Protein AF-A0AA35U1U7-F1 (afdb_monomer_lite)

Secondary structure (DSSP, 8-state):
-------------------S-S----GGGTS-EEEE-SS-TT-EEEHHHHHHHHHHHHHHHHHSHHHHHHHHHHTT-SS--HHHHHHHHHHHHGGGGGGGSHHHHGGG--GGGSSSS--GGGG---SSGGGHHHHTTSSHHHHHHHHHHTHHHHHHHHTT-TTTTHHHHHHHHHHHTTTTS---TTS-PPP-GGGGS-BTTB-HHHHHHHHHHHHHHHS-----S----S---HHHHHHHHHHHHHHHHHHT-TTTS----S--TTHHHHHHHHHHHHHHHHT---HHHHHHHTT--SHHHHHHHT-----------

Radius of gyration: 22.32 Å; chains: 1; bounding box: 64×67×73 Å

Structure (mmCIF, N/CA/C/O backbone):
data_AF-A0AA35U1U7-F1
#
_entry.id   AF-A0AA35U1U7-F1
#
loop_
_atom_site.group_PDB
_atom_site.id
_atom_site.type_symbol
_atom_site.label_atom_id
_atom_site.label_alt_id
_atom_site.label_comp_id
_atom_site.label_asym_id
_atom_site.label_entity_id
_atom_site.label_seq_id
_atom_site.pdbx_PDB_ins_code
_atom_site.Cartn_x
_atom_site.Cartn_y
_atom_site.Cartn_z
_atom_site.occupancy
_atom_site.B_iso_or_equiv
_atom_site.auth_seq_id
_atom_site.auth_comp_id
_atom_site.auth_asym_id
_atom_site.auth_atom_id
_atom_site.pdbx_PDB_model_num
ATOM 1 N N . MET A 1 1 ? -41.546 16.459 -12.108 1.00 33.50 1 MET A N 1
ATOM 2 C CA . MET A 1 1 ? -41.447 15.358 -13.088 1.00 33.50 1 MET A CA 1
ATOM 3 C C . MET A 1 1 ? -40.100 15.482 -13.776 1.00 33.50 1 MET A C 1
ATOM 5 O O . MET A 1 1 ? -39.894 16.447 -14.494 1.00 33.50 1 MET A O 1
ATOM 9 N N . ALA A 1 2 ? -39.166 14.587 -13.463 1.00 22.84 2 ALA A N 1
ATOM 10 C CA . ALA A 1 2 ? -37.832 14.527 -14.057 1.00 22.84 2 ALA A CA 1
ATOM 11 C C . ALA A 1 2 ? -37.703 13.171 -14.764 1.00 22.84 2 ALA A C 1
ATOM 13 O O . ALA A 1 2 ? -38.123 12.176 -14.164 1.00 22.84 2 ALA A O 1
ATOM 14 N N . PRO A 1 3 ? -37.168 13.087 -15.994 1.00 31.30 3 PRO A N 1
ATOM 15 C CA . PRO A 1 3 ? -36.924 11.802 -16.613 1.00 31.30 3 PRO A CA 1
ATOM 16 C C . PRO A 1 3 ? -35.565 11.244 -16.184 1.00 31.30 3 PRO A C 1
ATOM 18 O O . PRO A 1 3 ? -34.544 11.929 -16.139 1.00 31.30 3 PRO A O 1
ATOM 21 N N . CYS A 1 4 ? -35.626 9.963 -15.845 1.00 26.45 4 CYS A N 1
ATOM 22 C CA . CYS A 1 4 ? -34.545 9.045 -15.545 1.00 26.45 4 CYS A CA 1
ATOM 23 C C . CYS A 1 4 ? -33.705 8.783 -16.807 1.00 26.45 4 CYS A C 1
ATOM 25 O O . CYS A 1 4 ? -34.271 8.494 -17.856 1.00 26.45 4 CYS A O 1
ATOM 27 N N . MET A 1 5 ? -32.375 8.836 -16.701 1.00 28.39 5 MET A N 1
ATOM 28 C CA . MET A 1 5 ? -31.459 8.261 -17.692 1.00 28.39 5 MET A CA 1
ATOM 29 C C . MET A 1 5 ? -30.418 7.434 -16.938 1.00 28.39 5 MET A C 1
ATOM 31 O O . MET A 1 5 ? -29.439 7.956 -16.406 1.00 28.39 5 MET A O 1
ATOM 35 N N . ALA A 1 6 ? -30.692 6.135 -16.847 1.00 29.06 6 ALA A N 1
ATOM 36 C CA . ALA A 1 6 ? -29.729 5.120 -16.460 1.00 29.06 6 ALA A CA 1
ATOM 37 C C . ALA A 1 6 ? -28.780 4.890 -17.646 1.00 29.06 6 ALA A C 1
ATOM 39 O O . ALA A 1 6 ? -29.209 4.458 -18.712 1.00 29.06 6 ALA A O 1
ATOM 40 N N . GLY A 1 7 ? -27.501 5.224 -17.474 1.00 27.91 7 GLY A N 1
ATOM 41 C CA . GLY A 1 7 ? -26.443 4.872 -18.417 1.00 27.91 7 GLY A CA 1
ATOM 42 C C . GLY A 1 7 ? -25.820 3.543 -18.011 1.00 27.91 7 GLY A C 1
ATOM 43 O O . GLY A 1 7 ? -25.075 3.484 -17.035 1.00 27.91 7 GLY A O 1
ATOM 44 N N . GLU A 1 8 ? -26.140 2.482 -18.746 1.00 28.59 8 GLU A N 1
ATOM 45 C CA . GLU A 1 8 ? -25.474 1.184 -18.653 1.00 28.59 8 GLU A CA 1
ATOM 46 C C . GLU A 1 8 ? -24.006 1.319 -19.091 1.00 28.59 8 GLU A C 1
ATOM 48 O O . GLU A 1 8 ? -23.694 1.625 -20.243 1.00 28.59 8 GLU A O 1
ATOM 53 N N . LEU A 1 9 ? -23.082 1.088 -18.158 1.00 29.20 9 LEU A N 1
ATOM 54 C CA . LEU A 1 9 ? -21.664 0.900 -18.453 1.00 29.20 9 LEU A CA 1
ATOM 55 C C . LEU A 1 9 ? -21.488 -0.478 -19.103 1.00 29.20 9 LEU A C 1
ATOM 57 O O . LEU A 1 9 ? -21.461 -1.504 -18.427 1.00 29.20 9 LEU A O 1
ATOM 61 N N . CYS A 1 10 ? -21.389 -0.488 -20.431 1.00 24.83 10 CYS A N 1
ATOM 62 C CA . CYS A 1 10 ? -21.047 -1.663 -21.222 1.00 24.83 10 CYS A CA 1
ATOM 63 C C . CYS A 1 10 ? -19.641 -2.157 -20.833 1.00 24.83 10 CYS A C 1
ATOM 65 O O . CYS A 1 10 ? -18.626 -1.543 -21.166 1.00 24.83 10 CYS A O 1
ATOM 67 N N . VAL A 1 11 ? -19.591 -3.272 -20.103 1.00 31.11 11 VAL A N 1
ATOM 68 C CA . VAL A 1 11 ? -18.365 -4.006 -19.780 1.00 31.11 11 VAL A CA 1
ATOM 69 C C . VAL A 1 11 ? -17.874 -4.687 -21.055 1.00 31.11 11 VAL A C 1
ATOM 71 O O . VAL A 1 11 ? -18.396 -5.725 -21.457 1.00 31.11 11 VAL A O 1
ATOM 74 N N . ARG A 1 12 ? -16.847 -4.127 -21.701 1.00 28.58 12 ARG A N 1
ATOM 75 C CA . ARG A 1 12 ? -16.038 -4.897 -22.651 1.00 28.58 12 ARG A CA 1
ATOM 76 C C . ARG A 1 12 ? -15.135 -5.823 -21.843 1.00 28.58 12 ARG A C 1
ATOM 78 O O . ARG A 1 12 ? -14.101 -5.403 -21.339 1.00 28.58 12 ARG A O 1
ATOM 85 N N . GLN A 1 13 ? -15.550 -7.079 -21.697 1.00 31.17 13 GLN A N 1
ATOM 86 C CA . GLN A 1 13 ? -14.614 -8.156 -21.401 1.00 31.17 13 GLN A CA 1
ATOM 87 C C . GLN A 1 13 ? -13.678 -8.275 -22.607 1.00 31.17 13 GLN A C 1
ATOM 89 O O . GLN A 1 13 ? -14.107 -8.685 -23.684 1.00 31.17 13 GLN A O 1
ATOM 94 N N . GLU A 1 14 ? -12.413 -7.890 -22.449 1.00 31.47 14 GLU A N 1
ATOM 95 C CA . GLU A 1 14 ? -11.361 -8.309 -23.372 1.00 31.47 14 GLU A CA 1
ATOM 96 C C . GLU A 1 14 ? -11.216 -9.829 -23.244 1.00 31.47 14 GLU A C 1
ATOM 98 O O . GLU A 1 14 ? -10.528 -10.354 -22.369 1.00 31.47 14 GLU A O 1
ATOM 103 N N . GLN A 1 15 ? -11.937 -10.556 -24.097 1.00 32.25 15 GLN A N 1
ATOM 104 C CA . GLN A 1 15 ? -11.585 -11.927 -24.419 1.00 32.25 15 GLN A CA 1
ATOM 105 C C . GLN A 1 15 ? -10.284 -11.861 -25.222 1.00 32.25 15 GLN A C 1
ATOM 107 O O . GLN A 1 15 ? -10.284 -11.436 -26.376 1.00 32.25 15 GLN A O 1
ATOM 112 N N . ASP A 1 16 ? -9.175 -12.255 -24.592 1.00 35.19 16 ASP A N 1
ATOM 113 C CA . ASP A 1 16 ? -7.902 -12.541 -25.259 1.00 35.19 16 ASP A CA 1
ATOM 114 C C . ASP A 1 16 ? -8.145 -13.668 -26.288 1.00 35.19 16 ASP A C 1
ATOM 116 O O . ASP A 1 16 ? -7.988 -14.858 -25.999 1.00 35.19 16 ASP A O 1
ATOM 120 N N . HIS A 1 17 ? -8.563 -13.314 -27.505 1.00 31.83 17 HIS A N 1
ATOM 121 C CA . HIS A 1 17 ? -8.472 -14.206 -28.653 1.00 31.83 17 HIS A CA 1
ATOM 122 C C . HIS A 1 17 ? -6.989 -14.387 -28.983 1.00 31.83 17 HIS A C 1
ATOM 124 O O . HIS A 1 17 ? -6.340 -13.532 -29.583 1.00 31.83 17 HIS A O 1
ATOM 130 N N . MET A 1 18 ? -6.442 -15.521 -28.536 1.00 40.09 18 MET A N 1
ATOM 131 C CA . MET A 1 18 ? -5.113 -15.993 -28.904 1.00 40.09 18 MET A CA 1
ATOM 132 C C . MET A 1 18 ? -5.067 -16.321 -30.398 1.00 40.09 18 MET A C 1
ATOM 134 O O . MET A 1 18 ? -5.333 -17.446 -30.812 1.00 40.09 18 MET A O 1
ATOM 138 N N . THR A 1 19 ? -4.678 -15.337 -31.200 1.00 38.25 19 THR A N 1
ATOM 139 C CA . THR A 1 19 ? -4.195 -15.537 -32.569 1.00 38.25 19 THR A CA 1
ATOM 140 C C . THR A 1 19 ? -2.933 -14.708 -32.794 1.00 38.25 19 THR A C 1
ATOM 142 O O . THR A 1 19 ? -2.961 -13.699 -33.486 1.00 38.25 19 THR A O 1
ATOM 145 N N . ASP A 1 20 ? -1.821 -15.114 -32.181 1.00 39.38 20 ASP A N 1
ATOM 146 C CA . ASP A 1 20 ? -0.470 -14.891 -32.714 1.00 39.38 20 ASP A CA 1
ATOM 147 C C . ASP A 1 20 ? 0.487 -15.879 -32.027 1.00 39.38 20 ASP A C 1
ATOM 149 O O . ASP A 1 20 ? 0.404 -16.085 -30.817 1.00 39.38 20 ASP A O 1
ATOM 153 N N . GLY A 1 21 ? 1.405 -16.490 -32.777 1.00 39.22 21 GLY A N 1
ATOM 154 C CA . GLY A 1 21 ? 2.359 -17.516 -32.326 1.00 39.22 21 GLY A CA 1
ATOM 155 C C . GLY A 1 21 ? 3.432 -17.023 -31.343 1.00 39.22 21 GLY A C 1
ATOM 156 O O . GLY A 1 21 ? 4.516 -17.602 -31.253 1.00 39.22 21 GLY A O 1
ATOM 157 N N . ARG A 1 22 ? 3.165 -15.949 -30.595 1.00 49.34 22 ARG A N 1
ATOM 158 C CA . ARG A 1 22 ? 4.013 -15.462 -29.507 1.00 49.34 22 ARG A CA 1
ATOM 159 C C . ARG A 1 22 ? 3.757 -16.333 -28.285 1.00 49.34 22 ARG A C 1
ATOM 161 O O . ARG A 1 22 ? 2.640 -16.371 -27.777 1.00 49.34 22 ARG A O 1
ATOM 168 N N . LYS A 1 23 ? 4.798 -17.013 -27.789 1.00 56.03 23 LYS A N 1
ATOM 169 C CA . LYS A 1 23 ? 4.771 -17.701 -26.486 1.00 56.03 23 LYS A CA 1
ATOM 170 C C . LYS A 1 23 ? 4.041 -16.823 -25.464 1.00 56.03 23 LYS A C 1
ATOM 172 O O . LYS A 1 23 ? 4.379 -15.644 -25.338 1.00 56.03 23 LYS A O 1
ATOM 177 N N . ALA A 1 24 ? 3.054 -17.386 -24.765 1.00 63.84 24 ALA A N 1
ATOM 178 C CA . ALA A 1 24 ? 2.278 -16.661 -23.765 1.00 63.84 24 ALA A CA 1
ATOM 179 C C . ALA A 1 24 ? 3.228 -15.964 -22.775 1.00 63.84 24 ALA A C 1
ATOM 181 O O . ALA A 1 24 ? 3.971 -16.619 -22.045 1.00 63.84 24 ALA A O 1
ATOM 182 N N . ARG A 1 25 ? 3.253 -14.626 -22.798 1.00 75.94 25 ARG A N 1
ATOM 183 C CA . ARG A 1 25 ? 4.121 -13.828 -21.922 1.00 75.94 25 ARG A CA 1
ATOM 184 C C . ARG A 1 25 ? 3.594 -13.895 -20.490 1.00 75.94 25 ARG A C 1
ATOM 186 O O . ARG A 1 25 ? 2.391 -13.712 -20.260 1.00 75.94 25 ARG A O 1
ATOM 193 N N . HIS A 1 26 ? 4.493 -14.131 -19.536 1.00 86.38 26 HIS A N 1
ATOM 194 C CA . HIS A 1 26 ? 4.145 -14.216 -18.119 1.00 86.38 26 HIS A CA 1
ATOM 195 C C . HIS A 1 26 ? 3.442 -12.941 -17.625 1.00 86.38 26 HIS A C 1
ATOM 197 O O . HIS A 1 26 ? 3.718 -11.830 -18.079 1.00 86.38 26 HIS A O 1
ATOM 203 N N . ARG A 1 27 ? 2.516 -13.085 -16.668 1.00 90.19 27 ARG A N 1
ATOM 204 C CA . ARG A 1 27 ? 1.725 -11.958 -16.136 1.00 90.19 27 ARG A CA 1
ATOM 205 C C . ARG A 1 27 ? 2.605 -10.864 -15.518 1.00 90.19 27 ARG A C 1
ATOM 207 O O . ARG A 1 27 ? 2.309 -9.688 -15.705 1.00 90.19 27 ARG A O 1
ATOM 214 N N . TYR A 1 28 ? 3.729 -11.225 -14.896 1.00 89.12 28 TYR A N 1
ATOM 215 C CA . TYR A 1 28 ? 4.668 -10.269 -14.292 1.00 89.12 28 TYR A CA 1
ATOM 216 C C . TYR A 1 28 ? 5.426 -9.380 -15.289 1.00 89.12 28 TYR A C 1
ATOM 218 O O . TYR A 1 28 ? 6.119 -8.451 -14.875 1.00 89.12 28 TYR A O 1
ATOM 226 N N . THR A 1 29 ? 5.337 -9.646 -16.597 1.00 90.12 29 THR A N 1
ATOM 227 C CA . THR A 1 29 ? 5.879 -8.729 -17.611 1.00 90.12 29 THR A CA 1
ATOM 228 C C . THR A 1 29 ? 4.862 -7.672 -18.038 1.00 90.12 29 THR A C 1
ATOM 230 O O . THR A 1 29 ? 5.227 -6.761 -18.773 1.00 90.12 29 THR A O 1
ATOM 233 N N . ARG A 1 30 ? 3.593 -7.813 -17.620 1.00 91.94 30 ARG A N 1
ATOM 234 C CA . ARG A 1 30 ? 2.457 -6.945 -17.981 1.00 91.94 30 ARG A CA 1
ATOM 235 C C . ARG A 1 30 ? 1.851 -6.214 -16.783 1.00 91.94 30 ARG A C 1
ATOM 237 O O . ARG A 1 30 ? 1.335 -5.115 -16.948 1.00 91.94 30 ARG A O 1
ATOM 244 N N . TYR A 1 31 ? 1.940 -6.799 -15.590 1.00 94.69 31 TYR A N 1
ATOM 245 C CA . TYR A 1 31 ? 1.427 -6.220 -14.351 1.00 94.69 31 TYR A CA 1
ATOM 246 C C . TYR A 1 31 ? 2.511 -6.144 -13.282 1.00 94.69 31 TYR A C 1
ATOM 248 O O . TYR A 1 31 ? 3.401 -6.993 -13.223 1.00 94.69 31 TYR A O 1
ATOM 256 N N . HIS A 1 32 ? 2.404 -5.133 -12.419 1.00 96.75 32 HIS A N 1
ATOM 257 C CA . HIS A 1 32 ? 3.345 -4.942 -11.326 1.00 96.75 32 HIS A CA 1
ATOM 258 C C . HIS A 1 32 ? 3.041 -5.934 -10.201 1.00 96.75 32 HIS A C 1
ATOM 260 O O . HIS A 1 32 ? 1.898 -6.037 -9.753 1.00 96.75 32 HIS A O 1
ATOM 266 N N . TRP A 1 33 ? 4.054 -6.659 -9.735 1.00 96.38 33 TRP A N 1
ATOM 267 C CA . TRP A 1 33 ? 3.932 -7.645 -8.659 1.00 96.38 33 TRP A CA 1
ATOM 268 C C . TRP A 1 33 ? 4.462 -7.094 -7.330 1.00 96.38 33 TRP A C 1
ATOM 270 O O . TRP A 1 33 ? 5.344 -6.233 -7.311 1.00 96.38 33 TRP A O 1
ATOM 280 N N . ALA A 1 34 ? 3.945 -7.610 -6.213 1.00 96.38 34 ALA A N 1
ATOM 281 C CA . ALA A 1 34 ? 4.465 -7.339 -4.868 1.00 96.38 34 ALA A CA 1
ATOM 282 C C . ALA A 1 34 ? 5.054 -8.573 -4.184 1.00 96.38 34 ALA A C 1
ATOM 284 O O . ALA A 1 34 ? 6.037 -8.448 -3.443 1.00 96.38 34 ALA A O 1
ATOM 285 N N . LYS A 1 35 ? 4.452 -9.747 -4.416 1.00 95.44 35 LYS A N 1
ATOM 286 C CA . LYS A 1 35 ? 4.922 -11.043 -3.911 1.00 95.44 35 LYS A CA 1
ATOM 287 C C . LYS A 1 35 ? 5.075 -12.029 -5.069 1.00 95.44 35 LYS A C 1
ATOM 289 O O . LYS A 1 35 ? 4.358 -11.941 -6.065 1.00 95.44 35 LYS A O 1
ATOM 294 N N . SER A 1 36 ? 6.024 -12.943 -4.947 1.00 93.62 36 SER A N 1
ATOM 295 C CA . SER A 1 36 ? 6.264 -14.016 -5.909 1.00 93.62 36 SER A CA 1
ATOM 296 C C . SER A 1 36 ? 6.694 -15.273 -5.168 1.00 93.62 36 SER A C 1
ATOM 298 O O . SER A 1 36 ? 7.323 -15.204 -4.107 1.00 93.62 36 SER A O 1
ATOM 300 N N . ASP A 1 37 ? 6.324 -16.429 -5.704 1.00 88.75 37 ASP A N 1
ATOM 301 C CA . ASP A 1 37 ? 6.777 -17.707 -5.175 1.00 88.75 37 ASP A CA 1
ATOM 302 C C . ASP A 1 37 ? 8.218 -17.966 -5.637 1.00 88.75 37 ASP A C 1
ATOM 304 O O . ASP A 1 37 ? 8.526 -17.999 -6.831 1.00 88.75 37 ASP A O 1
ATOM 308 N N . ARG A 1 38 ? 9.124 -18.175 -4.676 1.00 78.19 38 ARG A N 1
ATOM 309 C CA . ARG A 1 38 ? 10.540 -18.462 -4.952 1.00 78.19 38 ARG A CA 1
ATOM 310 C C . ARG A 1 38 ? 10.733 -19.753 -5.748 1.00 78.19 38 ARG A C 1
ATOM 312 O O . ARG A 1 38 ? 11.705 -19.852 -6.492 1.00 78.19 38 ARG A O 1
ATOM 319 N N . LYS A 1 39 ? 9.847 -20.736 -5.571 1.00 82.56 39 LYS A N 1
ATOM 320 C CA . LYS A 1 39 ? 9.887 -22.036 -6.257 1.00 82.56 39 LYS A CA 1
ATOM 321 C C . LYS A 1 39 ? 9.153 -22.001 -7.594 1.00 82.56 39 LYS A C 1
ATOM 323 O O . LYS A 1 39 ? 9.477 -22.786 -8.480 1.00 82.56 39 LYS A O 1
ATOM 328 N N . ASN A 1 40 ? 8.198 -21.087 -7.755 1.00 83.56 40 ASN A N 1
ATOM 329 C CA . ASN A 1 40 ? 7.435 -20.910 -8.983 1.00 83.56 40 ASN A CA 1
ATOM 330 C C . ASN A 1 40 ? 7.300 -19.421 -9.327 1.00 83.56 40 ASN A C 1
ATOM 332 O O . ASN A 1 40 ? 6.286 -18.794 -9.038 1.00 83.56 40 ASN A O 1
ATOM 336 N N . GLN A 1 41 ? 8.313 -18.862 -9.994 1.00 73.50 41 GLN A N 1
ATOM 337 C CA . GLN A 1 41 ? 8.376 -17.431 -10.338 1.00 73.50 41 GLN A CA 1
ATOM 338 C C . GLN A 1 41 ? 7.178 -16.930 -11.168 1.00 73.50 41 GLN A C 1
ATOM 340 O O . GLN A 1 41 ? 6.899 -15.734 -11.179 1.00 73.50 41 GLN A O 1
ATOM 345 N N . GLY A 1 42 ? 6.449 -17.829 -11.843 1.00 77.69 42 GLY A N 1
ATOM 346 C CA . GLY A 1 42 ? 5.217 -17.492 -12.561 1.00 77.69 42 GLY A CA 1
ATOM 347 C C . GLY A 1 42 ? 4.029 -17.193 -11.645 1.00 77.69 42 GLY A C 1
ATOM 348 O O . GLY A 1 42 ? 3.086 -16.533 -12.073 1.00 77.69 42 GLY A O 1
ATOM 349 N N . ARG A 1 43 ? 4.078 -17.639 -10.386 1.00 91.00 43 ARG A N 1
ATOM 350 C CA . ARG A 1 43 ? 3.031 -17.429 -9.392 1.00 91.00 43 ARG A CA 1
ATOM 351 C C . ARG A 1 43 ? 3.320 -16.156 -8.606 1.00 91.00 43 ARG A C 1
ATOM 353 O O . ARG A 1 43 ? 4.188 -16.115 -7.731 1.00 91.00 43 ARG A O 1
ATOM 360 N N . ILE A 1 44 ? 2.572 -15.115 -8.935 1.00 95.38 44 ILE A N 1
ATOM 361 C CA . ILE A 1 44 ? 2.748 -13.776 -8.382 1.00 95.38 44 ILE A CA 1
ATOM 362 C C . ILE A 1 44 ? 1.479 -13.297 -7.700 1.00 95.38 44 ILE A C 1
ATOM 364 O O . ILE A 1 44 ? 0.372 -13.694 -8.056 1.00 95.38 44 ILE A O 1
ATOM 368 N N . HIS A 1 45 ? 1.656 -12.368 -6.774 1.00 97.50 45 HIS A N 1
ATOM 369 C CA . HIS A 1 45 ? 0.582 -11.527 -6.295 1.00 97.50 45 HIS A CA 1
ATOM 370 C C . HIS A 1 45 ? 0.778 -10.105 -6.800 1.00 97.50 45 HIS A C 1
ATOM 372 O O . HIS A 1 45 ? 1.851 -9.517 -6.608 1.00 97.50 45 HIS A O 1
ATOM 378 N N . LEU A 1 46 ? -0.247 -9.568 -7.462 1.00 97.81 46 LEU A N 1
ATOM 379 C CA . LEU A 1 46 ? -0.199 -8.211 -7.991 1.00 97.81 46 LEU A CA 1
ATOM 380 C C . LEU A 1 46 ? -0.026 -7.179 -6.876 1.00 97.81 46 LEU A C 1
ATOM 382 O O . LEU A 1 46 ? -0.537 -7.344 -5.768 1.00 97.81 46 LEU A O 1
ATOM 386 N N . LEU A 1 47 ? 0.690 -6.101 -7.198 1.00 98.00 47 LEU A N 1
ATOM 387 C CA . LEU A 1 47 ? 0.983 -5.015 -6.272 1.00 98.00 47 LEU A CA 1
ATOM 388 C C . LEU A 1 47 ? -0.305 -4.434 -5.692 1.00 98.00 47 LEU A C 1
ATOM 390 O O . LEU A 1 47 ? -0.466 -4.438 -4.480 1.00 98.00 47 LEU A O 1
ATOM 394 N N . GLU A 1 48 ? -1.253 -4.034 -6.541 1.00 97.50 48 GLU A N 1
ATOM 395 C CA . GLU A 1 48 ? -2.533 -3.452 -6.113 1.00 97.50 48 GLU A CA 1
ATOM 396 C C . GLU A 1 48 ? -3.308 -4.329 -5.119 1.00 97.50 48 GLU A C 1
ATOM 398 O O . GLU A 1 48 ? -3.891 -3.809 -4.169 1.00 97.50 48 GLU A O 1
ATOM 403 N N . HIS A 1 49 ? -3.265 -5.651 -5.287 1.00 98.38 49 HIS A N 1
ATOM 404 C CA . HIS A 1 49 ? -3.923 -6.583 -4.379 1.00 98.38 49 HIS A CA 1
ATOM 405 C C . HIS A 1 49 ? -3.212 -6.670 -3.032 1.00 98.38 49 HIS A C 1
ATOM 407 O O . HIS A 1 49 ? -3.868 -6.577 -2.000 1.00 98.38 49 HIS A O 1
ATOM 413 N N . HIS A 1 50 ? -1.880 -6.734 -3.023 1.00 98.50 50 HIS A N 1
ATOM 414 C CA . HIS A 1 50 ? -1.139 -6.726 -1.766 1.00 98.50 50 HIS A CA 1
ATOM 415 C C . HIS A 1 50 ? -1.332 -5.410 -0.992 1.00 98.50 50 HIS A C 1
ATOM 417 O O . HIS A 1 50 ? -1.511 -5.429 0.224 1.00 98.50 50 HIS A O 1
ATOM 423 N N . LEU A 1 51 ? -1.373 -4.264 -1.684 1.00 98.00 51 LEU A N 1
ATOM 424 C CA . LEU A 1 51 ? -1.691 -2.979 -1.049 1.00 98.00 51 LEU A CA 1
ATOM 425 C C . LEU A 1 51 ? -3.112 -2.997 -0.444 1.00 98.00 51 LEU A C 1
ATOM 427 O O . LEU A 1 51 ? -3.315 -2.496 0.665 1.00 98.00 51 LEU A O 1
ATOM 431 N N . ALA A 1 52 ? -4.090 -3.611 -1.126 1.00 98.38 52 ALA A N 1
ATOM 432 C CA . ALA A 1 52 ? -5.441 -3.807 -0.593 1.00 98.38 52 ALA A CA 1
ATOM 433 C C . ALA A 1 52 ? -5.449 -4.709 0.652 1.00 98.38 52 ALA A C 1
ATOM 435 O O . ALA A 1 52 ? -6.112 -4.391 1.642 1.00 98.38 52 ALA A O 1
ATOM 436 N N . ASP A 1 53 ? -4.696 -5.807 0.631 1.00 98.75 53 ASP A N 1
ATOM 437 C CA . ASP A 1 53 ? -4.590 -6.742 1.751 1.00 98.75 53 ASP A CA 1
ATOM 438 C C . ASP A 1 53 ? -4.041 -6.041 2.994 1.00 98.75 53 ASP A C 1
ATOM 440 O O . ASP A 1 53 ? -4.678 -6.061 4.046 1.00 98.75 53 ASP A O 1
ATOM 444 N N . VAL A 1 54 ? -2.935 -5.303 2.869 1.00 98.62 54 VAL A N 1
ATOM 445 C CA . VAL A 1 54 ? -2.348 -4.575 4.006 1.00 98.62 54 VAL A CA 1
ATOM 446 C C . VAL A 1 54 ? -3.252 -3.445 4.497 1.00 98.62 54 VAL A C 1
ATOM 448 O O . VAL A 1 54 ? -3.477 -3.316 5.704 1.00 98.62 54 VAL A O 1
ATOM 451 N N . GLY A 1 55 ? -3.846 -2.666 3.589 1.00 98.00 55 GLY A N 1
ATOM 452 C CA . GLY A 1 55 ? -4.799 -1.619 3.963 1.00 98.00 55 GLY A CA 1
ATOM 453 C C . GLY A 1 55 ? -6.014 -2.166 4.721 1.00 98.00 55 GLY A C 1
ATOM 454 O O . GLY A 1 55 ? -6.456 -1.577 5.709 1.00 98.00 55 GLY A O 1
ATOM 455 N N . THR A 1 56 ? -6.542 -3.321 4.306 1.00 98.50 56 THR A N 1
ATOM 456 C CA . THR A 1 56 ? -7.697 -3.957 4.963 1.00 98.50 56 THR A CA 1
ATOM 457 C C . THR A 1 56 ? -7.334 -4.683 6.253 1.00 98.50 56 THR A C 1
ATOM 459 O O . THR A 1 56 ? -8.136 -4.668 7.187 1.00 98.50 56 THR A O 1
ATOM 462 N N . CYS A 1 57 ? -6.124 -5.236 6.369 1.00 98.62 57 CYS A N 1
ATOM 463 C CA . CYS A 1 57 ? -5.575 -5.721 7.635 1.00 98.62 57 CYS A CA 1
ATOM 464 C C . CYS A 1 57 ? -5.466 -4.586 8.654 1.00 98.62 57 CYS A C 1
ATOM 466 O O . CYS A 1 57 ? -5.928 -4.736 9.785 1.00 98.62 57 CYS A O 1
ATOM 468 N N . PHE A 1 58 ? -4.948 -3.422 8.253 1.00 98.31 58 PHE A N 1
ATOM 469 C CA . PHE A 1 58 ? -4.915 -2.247 9.122 1.00 98.31 58 PHE A CA 1
ATOM 470 C C . PHE A 1 58 ? -6.333 -1.800 9.522 1.00 98.31 58 PHE A C 1
ATOM 472 O O . PHE A 1 58 ? -6.601 -1.588 10.707 1.00 98.31 58 PHE A O 1
ATOM 479 N N . GLU A 1 59 ? -7.271 -1.724 8.570 1.00 96.94 59 GLU A N 1
ATOM 480 C CA . GLU A 1 59 ? -8.684 -1.415 8.847 1.00 96.94 59 GLU A CA 1
ATOM 481 C C . GLU A 1 59 ? -9.291 -2.407 9.860 1.00 96.94 59 GLU A C 1
ATOM 483 O O . GLU A 1 59 ? -9.978 -1.996 10.798 1.00 96.94 59 GLU A O 1
ATOM 488 N N . ALA A 1 60 ? -9.009 -3.707 9.724 1.00 97.25 60 ALA A N 1
ATOM 489 C CA . ALA A 1 60 ? -9.473 -4.751 10.637 1.00 97.25 60 ALA A CA 1
ATOM 490 C C . ALA A 1 60 ? -8.847 -4.633 12.038 1.00 97.25 60 ALA A C 1
ATOM 492 O O . ALA A 1 60 ? -9.561 -4.761 13.035 1.00 97.25 60 ALA A O 1
ATOM 493 N N . LEU A 1 61 ? -7.556 -4.300 12.143 1.00 97.75 61 LEU A N 1
ATOM 494 C CA . LEU A 1 61 ? -6.912 -3.981 13.424 1.00 97.75 61 LEU A CA 1
ATOM 495 C C . LEU A 1 61 ? -7.575 -2.769 14.096 1.00 97.75 61 LEU A C 1
ATOM 497 O O . LEU A 1 61 ? -7.778 -2.765 15.310 1.00 97.75 61 LEU A O 1
ATOM 501 N N . MET A 1 62 ? -7.987 -1.762 13.320 1.00 96.25 62 MET A N 1
ATOM 502 C CA . MET A 1 62 ? -8.712 -0.592 13.834 1.00 96.25 62 MET A CA 1
ATOM 503 C C . MET A 1 62 ? -10.153 -0.895 14.264 1.00 96.25 62 MET A C 1
ATOM 505 O O . MET A 1 62 ? -10.760 -0.075 14.952 1.00 96.25 62 MET A O 1
ATOM 509 N N . ARG A 1 63 ? -10.709 -2.068 13.936 1.00 94.31 63 ARG A N 1
ATOM 510 C CA . ARG A 1 63 ? -11.983 -2.530 14.516 1.00 94.31 63 ARG A CA 1
ATOM 511 C C . ARG A 1 63 ? -11.816 -3.043 15.943 1.00 94.31 63 ARG A C 1
ATOM 513 O O . ARG A 1 63 ? -12.798 -3.077 16.676 1.00 94.31 63 ARG A O 1
ATOM 520 N N . GLN A 1 64 ? -10.591 -3.374 16.360 1.00 94.44 64 GLN A N 1
ATOM 521 C CA . GLN A 1 64 ? -10.304 -3.843 17.711 1.00 94.44 64 GLN A CA 1
ATOM 522 C C . GLN A 1 64 ? -10.257 -2.657 18.690 1.00 94.44 64 GLN A C 1
ATOM 524 O O . GLN A 1 64 ? -9.324 -1.844 18.623 1.00 94.44 64 GLN A O 1
ATOM 529 N N . PRO A 1 65 ? -11.203 -2.539 19.649 1.00 91.25 65 PRO A N 1
ATOM 530 C CA . PRO A 1 65 ? -11.347 -1.324 20.455 1.00 91.25 65 PRO A CA 1
ATOM 531 C C . PRO A 1 65 ? -10.096 -0.965 21.258 1.00 91.25 65 PRO A C 1
ATOM 533 O O . PRO A 1 65 ? -9.780 0.209 21.435 1.00 91.25 65 PRO A O 1
ATOM 536 N N . THR A 1 66 ? -9.364 -1.970 21.747 1.00 91.25 66 THR A N 1
ATOM 537 C CA . THR A 1 66 ? -8.141 -1.743 22.530 1.00 91.25 66 THR A CA 1
ATOM 538 C C . THR A 1 66 ? -7.015 -1.185 21.663 1.00 91.25 66 THR A C 1
ATOM 540 O O . THR A 1 66 ? -6.326 -0.264 22.092 1.00 91.25 66 THR A O 1
ATOM 543 N N . ILE A 1 67 ? -6.843 -1.706 20.445 1.00 95.38 67 ILE A N 1
ATOM 544 C CA . ILE A 1 67 ? -5.798 -1.258 19.517 1.00 95.38 67 ILE A CA 1
ATOM 545 C C . ILE A 1 67 ? -6.101 0.168 19.055 1.00 95.38 67 ILE A C 1
ATOM 547 O O . ILE A 1 67 ? -5.265 1.060 19.208 1.00 95.38 67 ILE A O 1
ATOM 551 N N . ARG A 1 68 ? -7.330 0.404 18.583 1.00 95.12 68 ARG A N 1
ATOM 552 C CA . ARG A 1 68 ? -7.798 1.715 18.118 1.00 95.12 68 ARG A CA 1
ATOM 553 C C . ARG A 1 68 ? -7.635 2.803 19.180 1.00 95.12 68 ARG A C 1
ATOM 555 O O . ARG A 1 68 ? -7.074 3.857 18.892 1.00 95.12 68 ARG A O 1
ATOM 562 N N . LYS A 1 69 ? -8.063 2.539 20.422 1.00 93.50 69 LYS A N 1
ATOM 563 C CA . LYS A 1 69 ? -7.942 3.501 21.532 1.00 93.50 69 LYS A CA 1
ATOM 564 C C . LYS A 1 69 ? -6.496 3.755 21.943 1.00 93.50 69 LYS A C 1
ATOM 566 O O . LYS A 1 69 ? -6.151 4.887 22.268 1.00 93.50 69 LYS A O 1
ATOM 571 N N . ARG A 1 70 ? -5.630 2.735 21.906 1.00 94.50 70 ARG A N 1
ATOM 572 C CA . ARG A 1 70 ? -4.195 2.919 22.171 1.00 94.50 70 ARG A CA 1
ATOM 573 C C . ARG A 1 70 ? -3.562 3.819 21.115 1.00 94.50 70 ARG A C 1
ATOM 575 O O . ARG A 1 70 ? -2.924 4.796 21.491 1.00 94.50 70 ARG A O 1
ATOM 582 N N . LEU A 1 71 ? -3.816 3.578 19.828 1.00 94.75 71 LEU A N 1
ATOM 583 C CA . LEU A 1 71 ? -3.352 4.477 18.769 1.00 94.75 71 LEU A CA 1
ATOM 584 C C . LEU A 1 71 ? -3.901 5.901 18.961 1.00 94.75 71 LEU A C 1
ATOM 586 O O . LEU A 1 71 ? -3.126 6.852 18.962 1.00 94.75 71 LEU A O 1
ATOM 590 N N . ALA A 1 72 ? -5.201 6.056 19.232 1.00 92.56 72 ALA A N 1
ATOM 591 C CA . ALA A 1 72 ? -5.809 7.358 19.520 1.00 92.56 72 ALA A CA 1
ATOM 592 C C . ALA A 1 72 ? -5.096 8.111 20.657 1.00 92.56 72 ALA A C 1
ATOM 594 O O . ALA A 1 72 ? -4.734 9.277 20.494 1.00 92.56 72 ALA A O 1
ATOM 595 N N . SER A 1 73 ? -4.815 7.428 21.771 1.00 92.69 73 SER A N 1
ATOM 596 C CA . SER A 1 73 ? -4.184 8.040 22.946 1.00 92.69 73 SER A CA 1
ATOM 597 C C . SER A 1 73 ? -2.778 8.581 22.673 1.00 92.69 73 SER A C 1
ATOM 599 O O . SER A 1 73 ? -2.421 9.626 23.212 1.00 92.69 73 SER A O 1
ATOM 601 N N . THR A 1 74 ? -2.007 7.951 21.776 1.00 92.12 74 THR A N 1
ATOM 602 C CA . THR A 1 74 ? -0.675 8.457 21.384 1.00 92.12 74 THR A CA 1
ATOM 603 C C . THR A 1 74 ? -0.735 9.791 20.634 1.00 92.12 74 THR A C 1
ATOM 605 O O . THR A 1 74 ? 0.244 10.533 20.622 1.00 92.12 74 THR A O 1
ATOM 608 N N . GLY A 1 75 ? -1.892 10.115 20.050 1.00 87.38 75 GLY A N 1
ATOM 609 C CA . GLY A 1 75 ? -2.199 11.408 19.436 1.00 87.38 75 GLY A CA 1
ATOM 610 C C . GLY A 1 75 ? -3.016 12.341 20.339 1.00 87.38 75 GLY A C 1
ATOM 611 O O . GLY A 1 75 ? -3.557 13.330 19.851 1.00 87.38 75 GLY A O 1
ATOM 612 N N . GLY A 1 76 ? -3.174 12.016 21.630 1.00 87.31 76 GLY A N 1
ATOM 613 C CA . GLY A 1 76 ? -3.983 12.797 22.572 1.00 87.31 76 GLY A CA 1
ATOM 614 C C . GLY A 1 76 ? -5.493 12.738 22.308 1.00 87.31 76 GLY A C 1
ATOM 615 O O . GLY A 1 76 ? -6.220 13.655 22.686 1.00 87.31 76 GLY A O 1
ATOM 616 N N . LEU A 1 77 ? -5.971 11.689 21.633 1.00 88.12 77 LEU A N 1
ATOM 617 C CA . LEU A 1 77 ? -7.383 11.481 21.317 1.00 88.12 77 LEU A CA 1
ATOM 618 C C . LEU A 1 77 ? -7.983 10.374 22.190 1.00 88.12 77 LEU A C 1
ATOM 620 O O . LEU A 1 77 ? -7.331 9.376 22.490 1.00 88.12 77 LEU A O 1
ATOM 624 N N . ASN A 1 78 ? -9.267 10.508 22.523 1.00 90.06 78 ASN A N 1
ATOM 625 C CA . ASN A 1 78 ? -10.014 9.449 23.211 1.00 90.06 78 ASN A CA 1
ATOM 626 C C . ASN A 1 78 ? -10.332 8.267 22.281 1.00 90.06 78 ASN A C 1
ATOM 628 O O . ASN A 1 78 ? -10.391 7.120 22.721 1.00 90.06 78 ASN A O 1
ATOM 632 N N . ASP A 1 79 ? -10.567 8.561 21.001 1.00 92.44 79 ASP A N 1
ATOM 633 C CA . ASP A 1 79 ? -10.826 7.581 19.951 1.00 92.44 79 ASP A CA 1
ATOM 634 C C . ASP A 1 79 ? -10.519 8.190 18.568 1.00 92.44 79 ASP A C 1
ATOM 636 O O . ASP A 1 79 ? -10.455 9.414 18.411 1.00 92.44 79 ASP A O 1
ATOM 640 N N . LEU A 1 80 ? -10.343 7.343 17.557 1.00 89.25 80 LEU A N 1
ATOM 641 C CA . LEU A 1 80 ? -10.192 7.757 16.163 1.00 89.25 80 LEU A CA 1
ATOM 642 C C . LEU A 1 80 ? -11.569 7.972 15.529 1.00 89.25 80 LEU A C 1
ATOM 644 O O . LEU A 1 80 ? -12.524 7.267 15.838 1.00 89.25 80 LEU A O 1
ATOM 648 N N . LYS A 1 81 ? -11.692 8.923 14.601 1.00 87.81 81 LYS A N 1
ATOM 649 C CA . LYS A 1 81 ? -12.874 9.017 13.725 1.00 87.81 81 LYS A CA 1
ATOM 650 C C . LYS A 1 81 ? -12.732 8.025 12.571 1.00 87.81 81 LYS A C 1
ATOM 652 O O . LYS A 1 81 ? -11.617 7.797 12.110 1.00 87.81 81 LYS A O 1
ATOM 657 N N . GLU A 1 82 ? -13.844 7.535 12.025 1.00 87.38 82 GLU A N 1
ATOM 658 C CA . GLU A 1 82 ? -13.822 6.650 10.843 1.00 87.38 82 GLU A CA 1
ATOM 659 C C . GLU A 1 82 ? -13.078 7.270 9.649 1.00 87.38 82 GLU A C 1
ATOM 661 O O . GLU A 1 82 ? -12.358 6.581 8.936 1.00 87.38 82 GLU A O 1
ATOM 666 N N . SER A 1 83 ? -13.178 8.590 9.460 1.00 84.50 83 SER A N 1
ATOM 667 C CA . SER A 1 83 ? -12.429 9.294 8.412 1.00 84.50 83 SER A CA 1
ATOM 668 C C . SER A 1 83 ? -10.913 9.251 8.627 1.00 84.50 83 SER A C 1
ATOM 670 O O . SER A 1 83 ? -10.164 9.175 7.658 1.00 84.50 83 SER A O 1
ATOM 672 N N . LEU A 1 84 ? -10.450 9.276 9.879 1.00 85.44 84 LEU A N 1
ATOM 673 C CA . LEU A 1 84 ? -9.032 9.144 10.205 1.00 85.44 84 LEU A CA 1
ATOM 674 C C . LEU A 1 84 ? -8.566 7.695 10.044 1.00 85.44 84 LEU A C 1
ATOM 676 O O . LEU A 1 84 ? -7.508 7.471 9.472 1.00 85.44 84 LEU A O 1
ATOM 680 N N . VAL A 1 85 ? -9.375 6.717 10.462 1.00 91.38 85 VAL A N 1
ATOM 681 C CA . VAL A 1 85 ? -9.094 5.290 10.225 1.00 91.38 85 VAL A CA 1
ATOM 682 C C . VAL A 1 85 ? -8.942 5.004 8.730 1.00 91.38 85 VAL A C 1
ATOM 684 O O . VAL A 1 85 ? -7.969 4.365 8.336 1.00 91.38 85 VAL A O 1
ATOM 687 N N . ALA A 1 86 ? -9.839 5.529 7.888 1.00 89.69 86 ALA A N 1
ATOM 688 C CA . ALA A 1 86 ? -9.745 5.379 6.437 1.00 89.69 86 ALA A CA 1
ATOM 689 C C . ALA A 1 86 ? -8.432 5.961 5.884 1.00 89.69 86 ALA A C 1
ATOM 691 O O . ALA A 1 86 ? -7.739 5.291 5.126 1.00 89.69 86 ALA A O 1
ATOM 692 N N . ARG A 1 87 ? -8.033 7.165 6.318 1.00 87.81 87 ARG A N 1
ATOM 693 C CA . ARG A 1 87 ? -6.759 7.784 5.902 1.00 87.81 87 ARG A CA 1
ATOM 694 C C . ARG A 1 87 ? -5.542 6.966 6.325 1.00 87.81 87 ARG A C 1
ATOM 696 O O . ARG A 1 87 ? -4.661 6.735 5.508 1.00 87.81 87 ARG A O 1
ATOM 703 N N . LEU A 1 88 ? -5.503 6.510 7.576 1.00 91.44 88 LEU A N 1
ATOM 704 C CA . LEU A 1 88 ? -4.421 5.661 8.086 1.00 91.44 88 LEU A CA 1
ATOM 705 C C . LEU A 1 88 ? -4.361 4.316 7.354 1.00 91.44 88 LEU A C 1
ATOM 707 O O . LEU A 1 88 ? -3.273 3.811 7.105 1.00 91.44 88 LEU A O 1
ATOM 711 N N . SER A 1 89 ? -5.511 3.775 6.949 1.00 94.88 89 SER A N 1
ATOM 712 C CA . SER A 1 89 ? -5.573 2.562 6.126 1.00 94.88 89 SER A CA 1
ATOM 713 C C . SER A 1 89 ? -4.983 2.797 4.734 1.00 94.88 89 SER A C 1
ATOM 715 O O . SER A 1 89 ? -4.299 1.919 4.220 1.00 94.88 89 SER A O 1
ATOM 717 N N . VAL A 1 90 ? -5.171 3.989 4.148 1.00 92.94 90 VAL A N 1
ATOM 718 C CA . VAL A 1 90 ? -4.495 4.366 2.894 1.00 92.94 90 VAL A CA 1
ATOM 719 C C . VAL A 1 90 ? -2.987 4.489 3.089 1.00 92.94 90 VAL A C 1
ATOM 721 O O . VAL A 1 90 ? -2.244 3.948 2.277 1.00 92.94 90 VAL A O 1
ATOM 724 N N . PHE A 1 91 ? -2.525 5.135 4.167 1.00 92.31 91 PHE A N 1
ATOM 725 C CA . PHE A 1 91 ? -1.095 5.150 4.490 1.00 92.31 91 PHE A CA 1
ATOM 726 C C . PHE A 1 91 ? -0.554 3.719 4.567 1.00 92.31 91 PHE A C 1
ATOM 728 O O . PHE A 1 91 ? 0.352 3.387 3.816 1.00 92.31 91 PHE A O 1
ATOM 735 N N . ALA A 1 92 ? -1.168 2.840 5.365 1.00 96.31 92 ALA A N 1
ATOM 736 C CA . ALA A 1 92 ? -0.741 1.445 5.481 1.00 96.31 92 ALA A CA 1
ATOM 737 C C . ALA A 1 92 ? -0.751 0.702 4.131 1.00 96.31 92 ALA A C 1
ATOM 739 O O . ALA A 1 92 ? 0.188 -0.028 3.811 1.00 96.31 92 ALA A O 1
ATOM 740 N N . ALA A 1 93 ? -1.770 0.929 3.299 1.00 96.31 93 ALA A N 1
ATOM 741 C CA . ALA A 1 93 ? -1.836 0.358 1.960 1.00 96.31 93 ALA A CA 1
ATOM 742 C C . ALA A 1 93 ? -0.653 0.796 1.086 1.00 96.31 93 ALA A C 1
ATOM 744 O O . ALA A 1 93 ? -0.167 -0.007 0.309 1.00 96.31 93 ALA A O 1
ATOM 745 N N . LEU A 1 94 ? -0.144 2.022 1.232 1.00 94.44 94 LEU A N 1
ATOM 746 C CA . LEU A 1 94 ? 0.963 2.557 0.432 1.00 94.44 94 LEU A CA 1
ATOM 747 C C . LEU A 1 94 ? 2.361 2.079 0.866 1.00 94.44 94 LEU A C 1
ATOM 749 O O . LEU A 1 94 ? 3.333 2.455 0.216 1.00 94.44 94 LEU A O 1
ATOM 753 N N . HIS A 1 95 ? 2.499 1.256 1.912 1.00 95.25 95 HIS A N 1
ATOM 754 C CA . HIS A 1 95 ? 3.811 0.851 2.451 1.00 95.25 95 HIS A CA 1
ATOM 755 C C . HIS A 1 95 ? 4.778 0.291 1.396 1.00 95.25 95 HIS A C 1
ATOM 757 O O . HIS A 1 95 ? 5.965 0.611 1.417 1.00 95.25 95 HIS A O 1
ATOM 763 N N . ASP A 1 96 ? 4.255 -0.476 0.440 1.00 96.44 96 ASP A N 1
ATOM 764 C CA . ASP A 1 96 ? 5.015 -1.149 -0.610 1.00 96.44 96 ASP A CA 1
ATOM 765 C C . ASP A 1 96 ? 4.918 -0.449 -1.975 1.00 96.44 96 ASP A C 1
ATOM 767 O O . ASP A 1 96 ? 5.388 -0.994 -2.976 1.00 96.44 96 ASP A O 1
ATOM 771 N N . ILE A 1 97 ? 4.340 0.759 -2.061 1.00 95.31 97 ILE A N 1
ATOM 772 C CA . ILE A 1 97 ? 4.089 1.437 -3.350 1.00 95.31 97 ILE A CA 1
ATOM 773 C C . ILE A 1 97 ? 5.357 1.588 -4.193 1.00 95.31 97 ILE A C 1
ATOM 775 O O . ILE A 1 97 ? 5.323 1.474 -5.417 1.00 95.31 97 ILE A O 1
ATOM 779 N N . GLY A 1 98 ? 6.508 1.757 -3.542 1.00 94.50 98 GLY A N 1
ATOM 780 C CA . GLY A 1 98 ? 7.783 1.884 -4.229 1.00 94.50 98 GLY A CA 1
ATOM 781 C C . GLY A 1 98 ? 8.224 0.622 -4.965 1.00 94.50 98 GLY A C 1
ATOM 782 O O . GLY A 1 98 ? 9.118 0.716 -5.801 1.00 94.50 98 GLY A O 1
ATOM 783 N N . LYS A 1 99 ? 7.593 -0.544 -4.746 1.00 96.12 99 LYS A N 1
ATOM 784 C CA . LYS A 1 99 ? 7.846 -1.764 -5.533 1.00 96.12 99 LYS A CA 1
ATOM 785 C C . LYS A 1 99 ? 7.508 -1.584 -7.003 1.00 96.12 99 LYS A C 1
ATOM 787 O O . LYS A 1 99 ? 7.991 -2.360 -7.819 1.00 96.12 99 LYS A O 1
ATOM 792 N N . VAL A 1 100 ? 6.735 -0.559 -7.358 1.00 96.25 100 VAL A N 1
ATOM 793 C CA . VAL A 1 100 ? 6.431 -0.207 -8.746 1.00 96.25 100 VAL A CA 1
ATOM 794 C C . VAL A 1 100 ? 7.690 0.083 -9.584 1.00 96.25 100 VAL A C 1
ATOM 796 O O . VAL A 1 100 ? 7.660 -0.051 -10.804 1.00 96.25 100 VAL A O 1
ATOM 799 N N . ASN A 1 101 ? 8.817 0.435 -8.956 1.00 95.19 101 ASN A N 1
ATOM 800 C CA . ASN A 1 101 ? 10.046 0.734 -9.683 1.00 95.19 101 ASN A CA 1
ATOM 801 C C . ASN A 1 101 ? 10.588 -0.477 -10.469 1.00 95.19 101 ASN A C 1
ATOM 803 O O . ASN A 1 101 ? 10.559 -1.626 -10.019 1.00 95.19 101 ASN A O 1
ATOM 807 N N . MET A 1 102 ? 11.171 -0.208 -11.635 1.00 94.69 102 MET A N 1
ATOM 808 C CA . MET A 1 102 ? 11.694 -1.227 -12.544 1.00 94.69 102 MET A CA 1
ATOM 809 C C . MET A 1 102 ? 12.879 -2.010 -11.968 1.00 94.69 102 MET A C 1
ATOM 811 O O . MET A 1 102 ? 13.102 -3.154 -12.370 1.00 94.69 102 MET A O 1
ATOM 815 N N . GLY A 1 103 ? 13.622 -1.444 -11.012 1.00 93.38 103 GLY A N 1
ATOM 816 C CA . GLY A 1 103 ? 14.677 -2.153 -10.286 1.00 93.38 103 GLY A CA 1
ATOM 817 C C . GLY A 1 103 ? 14.133 -3.358 -9.517 1.00 93.38 103 GLY A C 1
ATOM 818 O O . GLY A 1 103 ? 14.704 -4.447 -9.613 1.00 93.38 103 GLY A O 1
ATOM 819 N N . PHE A 1 104 ? 12.995 -3.186 -8.838 1.00 94.38 104 PHE A N 1
ATOM 820 C CA . PHE A 1 104 ? 12.253 -4.251 -8.162 1.00 94.38 104 PHE A CA 1
ATOM 821 C C . PHE A 1 104 ? 11.514 -5.158 -9.159 1.00 94.38 104 PHE A C 1
ATOM 823 O O . PHE A 1 104 ? 11.692 -6.374 -9.140 1.00 94.38 104 PHE A O 1
ATOM 830 N N . GLN A 1 105 ? 10.734 -4.587 -10.082 1.00 94.38 105 GLN A N 1
ATOM 831 C CA . GLN A 1 105 ? 9.865 -5.378 -10.964 1.00 94.38 105 GLN A CA 1
ATOM 832 C C . GLN A 1 105 ? 10.627 -6.366 -11.853 1.00 94.38 105 GLN A C 1
ATOM 834 O O . GLN A 1 105 ? 10.192 -7.503 -12.031 1.00 94.38 105 GLN A O 1
ATOM 839 N N . THR A 1 106 ? 11.798 -5.967 -12.360 1.00 92.19 106 THR A N 1
ATOM 840 C CA . THR A 1 106 ? 12.609 -6.799 -13.265 1.00 92.19 106 THR A CA 1
ATOM 841 C C . THR A 1 106 ? 13.390 -7.913 -12.563 1.00 92.19 106 THR A C 1
ATOM 843 O O . THR A 1 106 ? 14.107 -8.655 -13.228 1.00 92.19 106 THR A O 1
ATOM 846 N N . GLN A 1 107 ? 13.284 -8.061 -11.237 1.00 89.88 107 GLN A N 1
ATOM 847 C CA . GLN A 1 107 ? 14.009 -9.103 -10.497 1.00 89.88 107 GLN A CA 1
ATOM 848 C C . GLN A 1 107 ? 13.581 -10.526 -10.844 1.00 89.88 107 GLN A C 1
ATOM 850 O O . GLN A 1 107 ? 14.403 -11.434 -10.766 1.00 89.88 107 GLN A O 1
ATOM 855 N N . ILE A 1 108 ? 12.310 -10.716 -11.192 1.00 89.44 108 ILE A N 1
ATOM 856 C CA . ILE A 1 108 ? 11.752 -12.038 -11.506 1.00 89.44 108 ILE A CA 1
ATOM 857 C C . ILE A 1 108 ? 11.734 -12.330 -13.006 1.00 89.44 108 ILE A C 1
ATOM 859 O O . ILE A 1 108 ? 11.270 -13.387 -13.417 1.00 89.44 108 ILE A O 1
ATOM 863 N N . TRP A 1 109 ? 12.216 -11.393 -13.827 1.00 89.38 109 TRP A N 1
ATOM 864 C CA . TRP A 1 109 ? 12.233 -11.553 -15.274 1.00 89.38 109 TRP A CA 1
ATOM 865 C C . TRP A 1 109 ? 13.385 -12.464 -15.674 1.00 89.38 109 TRP A C 1
ATOM 867 O O . TRP A 1 109 ? 14.529 -12.268 -15.250 1.00 89.38 109 TRP A O 1
ATOM 877 N N . LYS A 1 110 ? 13.090 -13.430 -16.538 1.00 87.75 110 LYS A N 1
ATOM 878 C CA . LYS A 1 110 ? 14.111 -14.269 -17.156 1.00 87.75 110 LYS A CA 1
ATOM 879 C C . LYS A 1 110 ? 14.855 -13.480 -18.238 1.00 87.75 110 LYS A C 1
ATOM 881 O O . LYS A 1 110 ? 14.287 -12.539 -18.804 1.00 87.75 110 LYS A O 1
ATOM 886 N N . PRO A 1 111 ? 16.115 -13.834 -18.556 1.00 86.38 111 PRO A N 1
ATOM 887 C CA . PRO A 1 111 ? 16.894 -13.129 -19.570 1.00 86.38 111 PRO A CA 1
ATOM 888 C C . PRO A 1 111 ? 16.179 -12.984 -20.917 1.00 86.38 111 PRO A C 1
ATOM 890 O O . PRO A 1 111 ? 16.274 -11.935 -21.544 1.00 86.38 111 PRO A O 1
ATOM 893 N N . GLU A 1 112 ? 15.412 -13.995 -21.326 1.00 86.88 112 GLU A N 1
ATOM 894 C CA . GLU A 1 112 ? 14.714 -14.035 -22.617 1.00 86.88 112 GLU A CA 1
ATOM 895 C C . GLU A 1 112 ? 13.471 -13.126 -22.658 1.00 86.88 112 GLU A C 1
ATOM 897 O O . GLU A 1 112 ? 12.904 -12.888 -23.722 1.00 86.88 112 GLU A O 1
ATOM 902 N N . GLU A 1 113 ? 13.030 -12.625 -21.502 1.00 86.81 113 GLU A N 1
ATOM 903 C CA . GLU A 1 113 ? 11.837 -11.783 -21.345 1.00 86.81 113 GLU A CA 1
ATOM 904 C C . GLU A 1 113 ? 12.177 -10.291 -21.296 1.00 86.81 113 GLU A C 1
ATOM 906 O O . GLU A 1 113 ? 11.290 -9.440 -21.408 1.00 86.81 113 GLU A O 1
ATOM 911 N N . LEU A 1 114 ? 13.459 -9.965 -21.116 1.00 85.81 114 LEU A N 1
ATOM 912 C CA . LEU A 1 114 ? 13.953 -8.598 -21.085 1.00 85.81 114 LEU A CA 1
ATOM 913 C C . LEU A 1 114 ? 13.971 -8.008 -22.508 1.00 85.81 114 LEU A C 1
ATOM 915 O O . LEU A 1 114 ? 14.486 -8.635 -23.433 1.00 85.81 114 LEU A O 1
ATOM 919 N N . PRO A 1 115 ? 13.484 -6.769 -22.697 1.00 85.19 115 PRO A N 1
ATOM 920 C CA . PRO A 1 115 ? 13.741 -5.971 -23.889 1.00 85.19 115 PRO A CA 1
ATOM 921 C C . PRO A 1 115 ? 15.248 -5.700 -24.027 1.00 85.19 115 PRO A C 1
ATOM 923 O O . PRO A 1 115 ? 15.777 -4.706 -23.528 1.00 85.19 115 PRO A O 1
ATOM 926 N N . GLY A 1 116 ? 15.970 -6.630 -24.651 1.00 84.44 116 GLY A N 1
ATOM 927 C CA . GLY A 1 116 ? 17.427 -6.609 -24.734 1.00 84.44 116 GLY A CA 1
ATOM 928 C C . GLY A 1 116 ? 18.088 -7.074 -23.433 1.00 84.44 116 GLY A C 1
ATOM 929 O O . GLY A 1 116 ? 17.946 -8.221 -23.028 1.00 84.44 116 GLY A O 1
ATOM 930 N N . ARG A 1 117 ? 18.854 -6.190 -22.780 1.00 82.19 117 ARG A N 1
ATOM 931 C CA . ARG A 1 117 ? 19.578 -6.492 -21.530 1.00 82.19 117 ARG A CA 1
ATOM 932 C C . ARG A 1 117 ? 19.004 -5.703 -20.363 1.00 82.19 117 ARG A C 1
ATOM 934 O O . ARG A 1 117 ? 18.628 -4.547 -20.539 1.00 82.19 117 ARG A O 1
ATOM 941 N N . ARG A 1 118 ? 19.020 -6.279 -19.154 1.00 84.88 118 ARG A N 1
ATOM 942 C CA . ARG A 1 118 ? 18.634 -5.555 -17.931 1.00 84.88 118 ARG A CA 1
ATOM 943 C C . ARG A 1 118 ? 19.576 -4.355 -17.740 1.00 84.88 118 ARG A C 1
ATOM 945 O O . ARG A 1 118 ? 20.784 -4.576 -17.598 1.00 84.88 118 ARG A O 1
ATOM 952 N N . PRO A 1 119 ? 19.065 -3.111 -17.730 1.00 86.81 119 PRO A N 1
ATOM 953 C CA . PRO A 1 119 ? 19.888 -1.926 -17.519 1.00 86.81 119 PRO A CA 1
ATOM 954 C C . PRO A 1 119 ? 20.675 -2.005 -16.208 1.00 86.81 119 PRO A C 1
ATOM 956 O O . PRO A 1 119 ? 20.164 -2.479 -15.191 1.00 86.81 119 PRO A O 1
ATOM 959 N N . MET A 1 120 ? 21.921 -1.521 -16.207 1.00 85.31 120 MET A N 1
ATOM 960 C CA . MET A 1 120 ? 22.767 -1.524 -15.005 1.00 85.31 120 MET A CA 1
ATOM 961 C C . MET A 1 120 ? 22.103 -0.743 -13.860 1.00 85.31 120 MET A C 1
ATOM 963 O O . MET A 1 120 ? 22.165 -1.167 -12.708 1.00 85.31 120 MET A O 1
ATOM 967 N N . GLN A 1 121 ? 21.384 0.330 -14.193 1.00 83.19 121 GLN A N 1
ATOM 968 C CA . GLN A 1 121 ? 20.630 1.175 -13.266 1.00 83.19 121 GLN A CA 1
ATOM 969 C C . GLN A 1 121 ? 19.558 0.398 -12.485 1.00 83.19 121 GLN A C 1
ATOM 971 O O . GLN A 1 121 ? 19.180 0.818 -11.394 1.00 83.19 121 GLN A O 1
ATOM 976 N N . PHE A 1 122 ? 19.083 -0.741 -13.011 1.00 85.56 122 PHE A N 1
ATOM 977 C CA . PHE A 1 122 ? 18.053 -1.574 -12.377 1.00 85.56 122 PHE A CA 1
ATOM 978 C C . PHE A 1 122 ? 18.644 -2.585 -11.390 1.00 85.56 122 PHE A C 1
ATOM 980 O O . PHE A 1 122 ? 17.905 -3.232 -10.656 1.00 85.56 122 PHE A O 1
ATOM 987 N N . ARG A 1 123 ? 19.976 -2.745 -11.349 1.00 79.00 123 ARG A N 1
ATOM 988 C CA . ARG A 1 123 ? 20.641 -3.614 -10.363 1.00 79.00 123 ARG A CA 1
ATOM 989 C C . ARG A 1 123 ? 20.580 -3.045 -8.946 1.00 79.00 123 ARG A C 1
ATOM 991 O O . ARG A 1 123 ? 20.802 -3.787 -7.994 1.00 79.00 123 ARG A O 1
ATOM 998 N N . ARG A 1 124 ? 20.265 -1.754 -8.795 1.00 68.44 124 ARG A N 1
ATOM 999 C CA . ARG A 1 124 ? 19.945 -1.154 -7.501 1.00 68.44 124 ARG A CA 1
ATOM 1000 C C . ARG A 1 124 ? 18.587 -1.687 -7.050 1.00 68.44 124 ARG A C 1
ATOM 1002 O O . ARG A 1 124 ? 17.566 -1.398 -7.663 1.00 68.44 124 ARG A O 1
ATOM 1009 N N . VAL A 1 125 ? 18.604 -2.494 -5.998 1.00 64.06 125 VAL A N 1
ATOM 1010 C CA . VAL A 1 125 ? 17.412 -3.138 -5.453 1.00 64.06 125 VAL A CA 1
ATOM 1011 C C . VAL A 1 125 ? 17.011 -2.423 -4.171 1.00 64.06 125 VA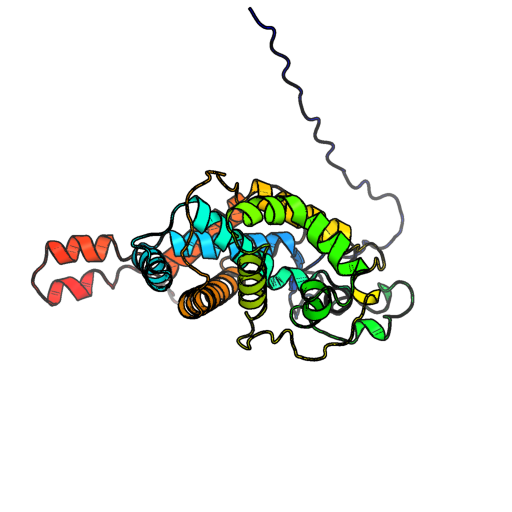L A C 1
ATOM 1013 O O . VAL A 1 125 ? 17.654 -2.570 -3.134 1.00 64.06 125 VAL A O 1
ATOM 1016 N N . GLY A 1 126 ? 15.943 -1.645 -4.254 1.00 73.75 126 GLY A N 1
ATOM 1017 C CA . GLY A 1 126 ? 15.257 -1.029 -3.129 1.00 73.75 126 GLY A CA 1
ATOM 1018 C C . GLY A 1 126 ? 13.858 -0.616 -3.573 1.00 73.75 126 GLY A C 1
ATOM 1019 O O . GLY A 1 126 ? 13.616 -0.404 -4.757 1.00 73.75 126 GLY A O 1
ATOM 1020 N N . HIS A 1 127 ? 12.913 -0.565 -2.641 1.00 80.44 127 HIS A N 1
ATOM 1021 C CA . HIS A 1 127 ? 11.571 -0.026 -2.898 1.00 80.44 127 HIS A CA 1
ATOM 1022 C C . HIS A 1 127 ? 11.201 1.077 -1.906 1.00 80.44 127 HIS A C 1
ATOM 1024 O O . HIS A 1 127 ? 10.404 1.941 -2.232 1.00 80.44 127 HIS A O 1
ATOM 1030 N N . THR A 1 128 ? 11.833 1.122 -0.734 1.00 83.25 128 THR A N 1
ATOM 1031 C CA . THR A 1 128 ? 11.651 2.209 0.234 1.00 83.25 128 THR A CA 1
ATOM 1032 C C . THR A 1 128 ? 12.658 3.334 0.008 1.00 83.25 128 THR A C 1
ATOM 1034 O O . THR A 1 128 ? 12.273 4.460 -0.275 1.00 83.25 128 THR A O 1
ATOM 1037 N N . LEU A 1 129 ? 13.960 3.026 0.027 1.00 85.44 129 LEU A N 1
ATOM 1038 C CA . LEU A 1 129 ? 15.026 4.027 -0.133 1.00 85.44 129 LEU A CA 1
ATOM 1039 C C . LEU A 1 129 ? 15.001 4.740 -1.489 1.00 85.44 129 LEU A C 1
ATOM 1041 O O . LEU A 1 129 ? 15.420 5.886 -1.590 1.00 85.44 129 LEU A O 1
ATOM 1045 N N . ASP A 1 130 ? 14.549 4.070 -2.548 1.00 88.56 130 ASP A N 1
ATOM 1046 C CA . ASP A 1 130 ? 14.505 4.676 -3.881 1.00 88.56 130 ASP A CA 1
ATOM 1047 C C . ASP A 1 130 ? 13.369 5.696 -4.034 1.00 88.56 130 ASP A C 1
ATOM 1049 O O . ASP A 1 130 ? 13.421 6.507 -4.956 1.00 88.56 130 ASP A O 1
ATOM 1053 N N . LEU A 1 131 ? 12.413 5.724 -3.097 1.00 88.81 131 LEU A N 1
ATOM 1054 C CA . LEU A 1 131 ? 11.428 6.798 -2.989 1.00 88.81 131 LEU A CA 1
ATOM 1055 C C . LEU A 1 131 ? 11.996 8.057 -2.322 1.00 88.81 131 LEU A C 1
ATOM 1057 O O . LEU A 1 131 ? 11.397 9.111 -2.490 1.00 88.81 131 LEU A O 1
ATOM 1061 N N . THR A 1 132 ? 13.136 8.011 -1.616 1.00 88.56 132 THR A N 1
ATOM 1062 C CA . THR A 1 132 ? 13.681 9.204 -0.936 1.00 88.56 132 THR A CA 1
ATOM 1063 C C . THR A 1 132 ? 13.823 10.407 -1.878 1.00 88.56 132 THR A C 1
ATOM 1065 O O . THR A 1 132 ? 13.280 11.452 -1.533 1.00 88.56 132 THR A O 1
ATOM 1068 N N . PRO A 1 133 ? 14.437 10.300 -3.080 1.00 89.25 133 PRO A N 1
ATOM 1069 C CA . PRO A 1 133 ? 14.530 11.432 -4.011 1.00 89.25 133 PRO A CA 1
ATOM 1070 C C . PRO A 1 133 ? 13.176 11.933 -4.535 1.00 89.25 133 PRO A C 1
ATOM 1072 O O . PRO A 1 133 ? 13.070 13.094 -4.915 1.00 89.25 133 PRO A O 1
ATOM 1075 N N . VAL A 1 134 ? 12.156 11.069 -4.556 1.00 89.19 134 VAL A N 1
ATOM 1076 C CA . VAL A 1 134 ? 10.783 11.416 -4.954 1.00 89.19 134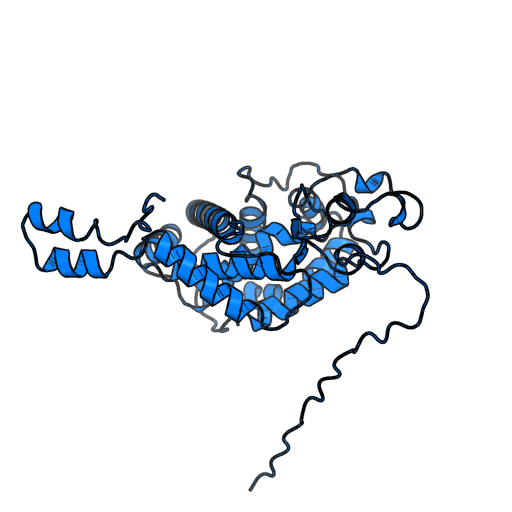 VAL A CA 1
ATOM 1077 C C . VAL A 1 134 ? 10.107 12.207 -3.830 1.00 89.19 134 VAL A C 1
ATOM 1079 O O . VAL A 1 134 ? 9.548 13.269 -4.070 1.00 89.19 134 VAL A O 1
ATOM 1082 N N . LEU A 1 135 ? 10.214 11.737 -2.581 1.00 86.06 135 LEU A N 1
ATOM 1083 C CA . LEU A 1 135 ? 9.612 12.382 -1.407 1.00 86.06 135 LEU A CA 1
ATOM 1084 C C . LEU A 1 135 ? 10.260 13.724 -1.055 1.00 86.06 135 LEU A C 1
ATOM 1086 O O . LEU A 1 135 ? 9.578 14.619 -0.567 1.00 86.06 135 LEU A O 1
ATOM 1090 N N . THR A 1 136 ? 11.571 13.86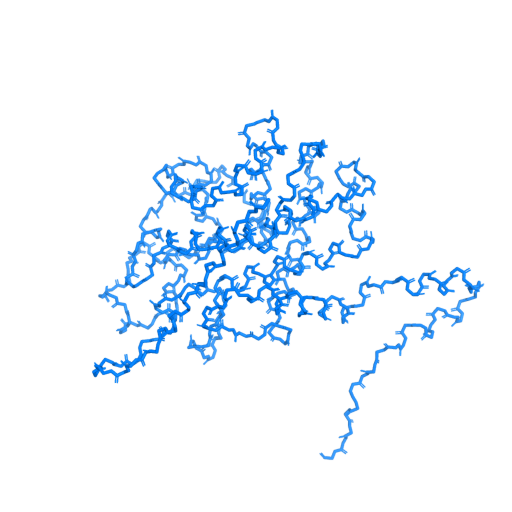0 -1.269 1.00 86.25 136 THR A N 1
ATOM 1091 C CA . THR A 1 136 ? 12.310 15.107 -1.015 1.00 86.25 136 THR A CA 1
ATOM 1092 C C . THR A 1 136 ? 12.306 16.062 -2.203 1.00 86.25 136 THR A C 1
ATOM 1094 O O . THR A 1 136 ? 12.982 17.085 -2.139 1.00 86.25 136 THR A O 1
ATOM 1097 N N . TRP A 1 137 ? 11.586 15.732 -3.284 1.00 88.25 137 TRP A N 1
ATOM 1098 C CA . TRP A 1 137 ? 11.553 16.509 -4.528 1.00 88.25 137 TRP A CA 1
ATOM 1099 C C . TRP A 1 137 ? 12.923 16.719 -5.189 1.00 88.25 137 TRP A C 1
ATOM 1101 O O . TRP A 1 137 ? 13.073 17.567 -6.057 1.00 88.25 137 TRP A O 1
ATOM 1111 N N . LYS A 1 138 ? 13.929 15.915 -4.832 1.00 90.31 138 LYS A N 1
ATOM 1112 C CA . LYS A 1 138 ? 15.245 15.942 -5.481 1.00 90.31 138 LYS A CA 1
ATOM 1113 C C . LYS A 1 138 ? 15.172 15.477 -6.940 1.00 90.31 138 LYS A C 1
ATOM 1115 O O . LYS A 1 138 ? 15.882 16.009 -7.779 1.00 90.31 138 LYS A O 1
ATOM 1120 N N . ASP A 1 139 ? 14.316 14.496 -7.233 1.00 90.75 139 ASP A N 1
ATOM 1121 C CA . ASP A 1 139 ? 13.927 14.125 -8.598 1.00 90.75 139 ASP A CA 1
ATOM 1122 C C . ASP A 1 139 ? 12.557 14.746 -8.902 1.00 90.75 139 ASP A C 1
ATOM 1124 O O . ASP A 1 139 ? 11.520 14.090 -8.783 1.00 90.75 139 ASP A O 1
ATOM 1128 N N . GLU A 1 140 ? 12.553 16.038 -9.242 1.00 92.44 140 GLU A N 1
ATOM 1129 C CA . GLU A 1 140 ? 11.334 16.841 -9.429 1.00 92.44 140 GLU A CA 1
ATOM 1130 C C . GLU A 1 140 ? 10.387 16.247 -10.475 1.00 92.44 140 GLU A C 1
ATOM 1132 O O . GLU A 1 140 ? 9.172 16.247 -10.292 1.00 92.44 140 GLU A O 1
ATOM 1137 N N . THR A 1 141 ? 10.935 15.701 -11.565 1.00 93.62 141 THR A N 1
ATOM 1138 C CA . THR A 1 141 ? 10.123 15.107 -12.634 1.00 93.62 141 THR A CA 1
ATOM 1139 C C . THR A 1 141 ? 9.396 13.868 -12.130 1.00 93.62 141 THR A C 1
ATOM 1141 O O . THR A 1 141 ? 8.200 13.722 -12.379 1.00 93.62 141 THR A O 1
ATOM 1144 N N . THR A 1 142 ? 10.097 12.981 -11.413 1.00 93.62 142 THR A N 1
ATOM 1145 C CA . THR A 1 142 ? 9.463 11.787 -10.848 1.00 93.62 142 THR A CA 1
ATOM 1146 C C . THR A 1 142 ? 8.477 12.143 -9.740 1.00 93.62 142 THR A C 1
ATOM 1148 O O . THR A 1 142 ? 7.384 11.586 -9.700 1.00 93.62 142 THR A O 1
ATOM 1151 N N . ALA A 1 143 ? 8.833 13.091 -8.871 1.00 91.25 143 ALA A N 1
ATOM 1152 C CA . ALA A 1 143 ? 7.960 13.580 -7.809 1.00 91.25 143 ALA A CA 1
ATOM 1153 C C . ALA A 1 143 ? 6.648 14.147 -8.364 1.00 91.25 143 ALA A C 1
ATOM 1155 O O . ALA A 1 143 ? 5.577 13.747 -7.906 1.00 91.25 143 ALA A O 1
ATOM 1156 N N . ALA A 1 144 ? 6.723 14.998 -9.392 1.00 90.94 144 ALA A N 1
ATOM 1157 C CA . ALA A 1 144 ? 5.560 15.644 -9.988 1.00 90.94 144 ALA A CA 1
ATOM 1158 C C . ALA A 1 144 ? 4.509 14.628 -10.459 1.00 90.94 144 ALA A C 1
ATOM 1160 O O . ALA A 1 144 ? 3.368 14.682 -9.999 1.00 90.94 144 ALA A O 1
ATOM 1161 N N . TRP A 1 145 ? 4.881 13.666 -11.314 1.00 93.06 145 TRP A N 1
ATOM 1162 C CA . TRP A 1 145 ? 3.905 12.677 -11.789 1.00 93.06 145 TRP A CA 1
ATOM 1163 C C . TRP A 1 145 ? 3.489 11.703 -10.682 1.00 93.06 145 TRP A C 1
ATOM 1165 O O . TRP A 1 145 ? 2.342 11.267 -10.659 1.00 93.06 145 TRP A O 1
ATOM 1175 N N . PHE A 1 146 ? 4.386 11.348 -9.753 1.00 92.00 146 PHE A N 1
ATOM 1176 C CA . PHE A 1 146 ? 4.077 10.385 -8.694 1.00 92.00 146 PHE A CA 1
ATOM 1177 C C . PHE A 1 146 ? 2.996 10.919 -7.753 1.00 92.00 146 PHE A C 1
ATOM 1179 O O . PHE A 1 146 ? 2.029 10.214 -7.455 1.00 92.00 146 PHE A O 1
ATOM 1186 N N . PHE A 1 147 ? 3.134 12.171 -7.310 1.00 87.06 147 PHE A N 1
ATOM 1187 C CA . PHE A 1 147 ? 2.143 12.810 -6.450 1.00 87.06 147 PHE A CA 1
ATOM 1188 C C . PHE A 1 147 ? 0.863 13.182 -7.209 1.00 87.06 147 PHE A C 1
ATOM 1190 O O . PHE A 1 147 ? -0.215 12.988 -6.651 1.00 87.06 147 PHE A O 1
ATOM 1197 N N . ASP A 1 148 ? 0.946 13.598 -8.479 1.00 86.69 148 ASP A N 1
ATOM 1198 C CA . ASP A 1 148 ? -0.234 13.814 -9.335 1.00 86.69 148 ASP A CA 1
ATOM 1199 C C . ASP A 1 148 ? -1.042 12.518 -9.538 1.00 86.69 148 ASP A C 1
ATOM 1201 O O . ASP A 1 148 ? -2.264 12.489 -9.381 1.00 86.69 148 ASP A O 1
ATOM 1205 N N . ALA A 1 149 ? -0.364 11.392 -9.772 1.00 86.62 149 ALA A N 1
ATOM 1206 C CA . ALA A 1 149 ? -0.999 10.085 -9.924 1.00 86.62 149 ALA A CA 1
ATOM 1207 C C . ALA A 1 149 ? -1.676 9.584 -8.631 1.00 86.62 149 ALA A C 1
ATOM 1209 O O . ALA A 1 149 ? -2.669 8.853 -8.694 1.00 86.62 149 ALA A O 1
ATOM 1210 N N . LEU A 1 150 ? -1.183 10.000 -7.458 1.00 82.81 150 LEU A N 1
ATOM 1211 C CA . LEU A 1 150 ? -1.837 9.798 -6.157 1.00 82.81 150 LEU A CA 1
ATOM 1212 C C . LEU A 1 150 ? -2.877 10.894 -5.827 1.00 82.81 150 LEU A C 1
ATOM 1214 O O . LEU A 1 150 ? -3.545 10.805 -4.791 1.00 82.81 150 LEU A O 1
ATOM 1218 N N . GLY A 1 151 ? -3.035 11.896 -6.703 1.00 67.69 151 GLY A N 1
ATOM 1219 C CA . GLY A 1 151 ? -3.487 13.269 -6.435 1.00 67.69 151 GLY A CA 1
ATOM 1220 C C . GLY A 1 151 ? -4.767 13.443 -5.625 1.00 67.69 151 GLY A C 1
ATOM 1221 O O . GLY A 1 151 ? -4.825 14.312 -4.762 1.00 67.69 151 GLY A O 1
ATOM 1222 N N . TRP A 1 152 ? -5.764 12.563 -5.765 1.00 62.03 152 TRP A N 1
ATOM 1223 C CA . TRP A 1 152 ? -6.975 12.661 -4.936 1.00 62.03 152 TRP A CA 1
ATOM 1224 C C . TRP A 1 152 ? -6.683 12.519 -3.436 1.00 62.03 152 TRP A C 1
ATOM 1226 O O . TRP A 1 152 ? -7.3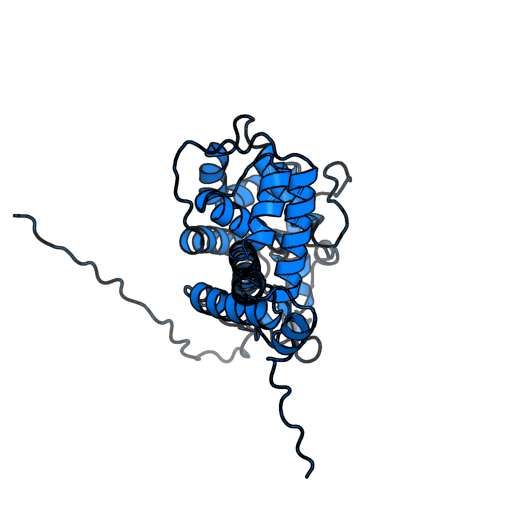35 13.158 -2.608 1.00 62.03 152 TRP A O 1
ATOM 1236 N N . TRP A 1 153 ? -5.736 11.653 -3.071 1.00 63.25 153 TRP A N 1
ATOM 1237 C CA . TRP A 1 153 ? -5.397 11.441 -1.673 1.00 63.25 153 TRP A CA 1
ATOM 1238 C C . TRP A 1 153 ? -4.609 12.623 -1.115 1.00 63.25 153 TRP A C 1
ATOM 1240 O O . TRP A 1 153 ? -4.932 13.054 -0.013 1.00 63.25 153 TRP A O 1
ATOM 1250 N N . TYR A 1 154 ? -3.673 13.185 -1.889 1.00 59.66 154 TYR A N 1
ATOM 1251 C CA . TYR A 1 154 ? -2.910 14.370 -1.494 1.00 59.66 154 TYR A CA 1
ATOM 1252 C C . TYR A 1 154 ? -3.851 15.545 -1.191 1.00 59.66 154 TYR A C 1
ATOM 1254 O O . TYR A 1 154 ? -3.865 16.022 -0.055 1.00 59.66 154 TYR A O 1
ATOM 1262 N N . ASP A 1 155 ? -4.754 15.876 -2.119 1.00 61.22 155 ASP A N 1
ATOM 1263 C CA . ASP A 1 155 ? -5.758 16.938 -1.956 1.00 61.22 155 ASP A CA 1
ATOM 1264 C C . ASP A 1 155 ? -6.710 16.666 -0.771 1.00 61.22 155 ASP A C 1
ATOM 1266 O O . ASP A 1 155 ? -7.070 17.551 0.009 1.00 61.22 155 ASP A O 1
ATOM 1270 N N . ALA A 1 156 ? -7.117 15.405 -0.570 1.00 56.38 156 ALA A N 1
ATOM 1271 C CA . ALA A 1 156 ? -7.964 15.019 0.561 1.00 56.38 156 ALA A CA 1
ATOM 1272 C C . ALA A 1 156 ? -7.226 15.075 1.914 1.00 56.38 156 ALA A C 1
ATOM 1274 O O . ALA A 1 156 ? -7.862 15.280 2.961 1.00 56.38 156 ALA A O 1
ATOM 1275 N N . THR A 1 157 ? -5.905 14.877 1.913 1.00 58.91 157 THR A N 1
ATOM 1276 C CA . THR A 1 157 ? -5.035 14.981 3.091 1.00 58.91 157 THR A CA 1
ATOM 1277 C C . THR A 1 157 ? -4.505 16.385 3.343 1.00 58.91 157 THR A C 1
ATOM 1279 O O . THR A 1 157 ? -4.182 16.675 4.485 1.00 58.91 157 THR A O 1
ATOM 1282 N N . GLU A 1 158 ? -4.533 17.294 2.372 1.00 52.59 158 GLU A N 1
ATOM 1283 C CA . GLU A 1 158 ? -4.246 18.716 2.597 1.00 52.59 158 GLU A CA 1
ATOM 1284 C C . GLU A 1 158 ? -5.205 19.303 3.653 1.00 52.59 158 GLU A C 1
ATOM 1286 O O . GLU A 1 158 ? -4.809 20.046 4.542 1.00 52.59 158 GLU A O 1
ATOM 1291 N N . SER A 1 159 ? -6.460 18.832 3.692 1.00 54.25 159 SER A N 1
ATOM 1292 C CA . SER A 1 159 ? -7.424 19.193 4.751 1.00 54.25 159 SER A CA 1
ATOM 1293 C C . SER A 1 159 ? -7.062 18.708 6.169 1.00 54.25 159 SER A C 1
ATOM 1295 O O . SER A 1 159 ? -7.729 19.083 7.141 1.00 54.25 159 SER A O 1
ATOM 1297 N N . TRP A 1 160 ? -6.073 17.817 6.286 1.00 54.81 160 TRP A N 1
ATOM 1298 C CA . TRP A 1 160 ? -5.506 17.312 7.539 1.00 54.81 160 TRP A CA 1
ATOM 1299 C C . TRP A 1 160 ? -4.310 18.147 8.010 1.00 54.81 160 TRP A C 1
ATOM 1301 O O . TRP A 1 160 ? -3.933 18.050 9.177 1.00 54.81 160 TRP A O 1
ATOM 1311 N N . ASP A 1 161 ? -3.751 18.966 7.123 1.00 61.22 161 ASP A N 1
ATOM 1312 C CA . ASP A 1 161 ? -2.465 19.611 7.297 1.00 61.22 161 ASP A CA 1
ATOM 1313 C C . ASP A 1 161 ? -2.610 21.137 7.281 1.00 61.22 161 ASP A C 1
ATOM 1315 O O . ASP A 1 161 ? -2.811 21.761 6.245 1.00 61.22 161 ASP A O 1
ATOM 1319 N N . ASP A 1 162 ? -2.508 21.759 8.454 1.00 62.53 162 ASP A N 1
ATOM 1320 C CA . ASP A 1 162 ? -2.446 23.218 8.593 1.00 62.53 162 ASP A CA 1
ATOM 1321 C C . ASP A 1 162 ? -1.030 23.781 8.350 1.00 62.53 162 ASP A C 1
ATOM 1323 O O . ASP A 1 162 ? -0.796 24.975 8.540 1.00 62.53 162 ASP A O 1
ATOM 1327 N N . ARG A 1 163 ? -0.083 22.931 7.925 1.00 62.31 163 ARG A N 1
ATOM 1328 C CA . ARG A 1 163 ? 1.354 23.199 7.759 1.00 62.31 163 ARG A CA 1
ATOM 1329 C C . ARG A 1 163 ? 1.858 22.904 6.342 1.00 62.31 163 ARG A C 1
ATOM 1331 O O . ARG A 1 163 ? 3.056 22.743 6.138 1.00 62.31 163 ARG A O 1
ATOM 1338 N N . GLY A 1 164 ? 0.967 22.851 5.353 1.00 65.31 164 GLY A N 1
ATOM 1339 C CA . GLY A 1 164 ? 1.370 22.744 3.946 1.00 65.31 164 GLY A CA 1
ATOM 1340 C C . GLY A 1 164 ? 1.988 21.394 3.559 1.00 65.31 164 GLY A C 1
ATOM 1341 O O . GLY A 1 164 ? 2.850 21.354 2.689 1.00 65.31 164 GLY A O 1
ATOM 1342 N N . GLY A 1 165 ? 1.572 20.295 4.199 1.00 72.12 165 GLY A N 1
ATOM 1343 C CA . GLY A 1 165 ? 1.910 18.922 3.784 1.00 72.12 165 GLY A CA 1
ATOM 1344 C C . GLY A 1 165 ? 2.922 18.188 4.675 1.00 72.12 165 GLY A C 1
ATOM 1345 O O . GLY A 1 165 ? 3.153 16.992 4.480 1.00 72.12 165 GLY A O 1
ATOM 1346 N N . GLU A 1 166 ? 3.499 18.847 5.686 1.00 74.44 166 GLU A N 1
ATOM 1347 C CA . GLU A 1 166 ? 4.467 18.244 6.615 1.00 74.44 166 GLU A CA 1
ATOM 1348 C C . GLU A 1 166 ? 3.959 16.962 7.302 1.00 74.44 166 GLU A C 1
ATOM 1350 O O . GLU A 1 166 ? 4.694 15.981 7.439 1.00 74.44 166 GLU A O 1
ATOM 1355 N N . THR A 1 167 ? 2.701 16.948 7.745 1.00 77.19 167 THR A N 1
ATOM 1356 C CA . THR A 1 167 ? 2.108 15.820 8.480 1.00 77.19 167 THR A CA 1
ATOM 1357 C C . THR A 1 167 ? 1.929 14.621 7.552 1.00 77.19 167 THR A C 1
ATOM 1359 O O . THR A 1 167 ? 2.212 13.479 7.929 1.00 77.19 167 THR A O 1
ATOM 1362 N N . VAL A 1 168 ? 1.494 14.886 6.319 1.00 78.50 168 VAL A N 1
ATOM 1363 C CA . VAL A 1 168 ? 1.336 13.874 5.271 1.00 78.50 168 VAL A CA 1
ATOM 1364 C C . VAL A 1 168 ? 2.687 13.261 4.923 1.00 78.50 168 VAL A C 1
ATOM 1366 O O . VAL A 1 168 ? 2.829 12.037 4.953 1.00 78.50 168 VAL A O 1
ATOM 1369 N N . CYS A 1 169 ? 3.696 14.102 4.687 1.00 79.38 169 CYS A N 1
ATOM 1370 C CA . CYS A 1 169 ? 5.065 13.670 4.432 1.00 79.38 169 CYS A CA 1
ATOM 1371 C C . CYS A 1 169 ? 5.607 12.810 5.577 1.00 79.38 169 CYS A C 1
ATOM 1373 O O . CYS A 1 169 ? 6.106 11.713 5.336 1.00 79.38 169 CYS A O 1
ATOM 1375 N N . ALA A 1 170 ? 5.453 13.241 6.830 1.00 82.31 170 ALA A N 1
ATOM 1376 C CA . ALA A 1 170 ? 5.972 12.498 7.974 1.00 82.31 170 ALA A CA 1
ATOM 1377 C C . ALA A 1 170 ? 5.302 11.120 8.147 1.00 82.31 170 ALA A C 1
ATOM 1379 O O . ALA A 1 170 ? 5.961 10.140 8.499 1.00 82.31 170 ALA A O 1
ATOM 1380 N N . MET A 1 171 ? 4.006 11.005 7.849 1.00 86.31 171 MET A N 1
ATOM 1381 C CA . MET A 1 171 ? 3.318 9.712 7.842 1.00 86.31 171 MET A CA 1
ATOM 1382 C C . MET A 1 171 ? 3.711 8.826 6.656 1.00 86.31 171 MET A C 1
ATOM 1384 O O . MET A 1 171 ? 3.819 7.612 6.831 1.00 86.31 171 MET A O 1
ATOM 1388 N N . LEU A 1 172 ? 3.957 9.391 5.468 1.00 86.25 172 LEU A N 1
ATOM 1389 C CA . LEU A 1 172 ? 4.512 8.633 4.338 1.00 86.25 172 LEU A CA 1
ATOM 1390 C C . LEU A 1 172 ? 5.897 8.085 4.691 1.00 86.25 172 LEU A C 1
ATOM 1392 O O . LEU A 1 172 ? 6.140 6.894 4.520 1.00 86.25 172 LEU A O 1
ATOM 1396 N N . VAL A 1 173 ? 6.771 8.913 5.269 1.00 86.38 173 VAL A N 1
ATOM 1397 C CA . VAL A 1 173 ? 8.093 8.497 5.767 1.00 86.38 173 VAL A CA 1
ATOM 1398 C C . VAL A 1 173 ? 7.961 7.371 6.791 1.00 86.38 173 VAL A C 1
ATOM 1400 O O . VAL A 1 173 ? 8.651 6.355 6.675 1.00 86.38 173 VAL A O 1
ATOM 1403 N N . ALA A 1 174 ? 7.045 7.503 7.757 1.00 88.69 174 ALA A N 1
ATOM 1404 C CA . ALA A 1 174 ? 6.771 6.445 8.725 1.00 88.69 174 ALA A CA 1
ATOM 1405 C C . ALA A 1 174 ? 6.345 5.151 8.017 1.00 88.69 174 ALA A C 1
ATOM 1407 O O . ALA A 1 174 ? 6.955 4.112 8.236 1.00 88.69 174 ALA A O 1
ATOM 1408 N N . THR A 1 175 ? 5.378 5.219 7.102 1.00 90.44 175 THR A N 1
ATOM 1409 C CA . THR A 1 175 ? 4.884 4.062 6.335 1.00 90.44 175 THR A CA 1
ATOM 1410 C C . THR A 1 175 ? 6.006 3.357 5.556 1.00 90.44 175 THR A C 1
ATOM 1412 O O . THR A 1 175 ? 6.122 2.133 5.555 1.00 90.44 175 THR A O 1
ATOM 1415 N N . LEU A 1 176 ? 6.887 4.121 4.917 1.00 86.69 176 LEU A N 1
ATOM 1416 C CA . LEU A 1 176 ? 7.988 3.582 4.116 1.00 86.69 176 LEU A CA 1
ATOM 1417 C C . LEU A 1 176 ? 9.157 3.067 4.972 1.00 86.69 176 LEU A C 1
ATOM 1419 O O . LEU A 1 176 ? 10.070 2.428 4.456 1.00 86.69 176 LEU A O 1
ATOM 1423 N N . SER A 1 177 ? 9.107 3.275 6.288 1.00 84.75 177 SER A N 1
ATOM 1424 C CA . SER A 1 177 ? 10.060 2.726 7.259 1.00 84.75 177 SER A CA 1
ATOM 1425 C C . SER A 1 177 ? 9.700 1.304 7.724 1.00 84.75 177 SER A C 1
ATOM 1427 O O . SER A 1 177 ? 10.282 0.801 8.690 1.00 84.75 177 SER A O 1
ATOM 1429 N N . HIS A 1 178 ? 8.743 0.639 7.062 1.00 80.50 178 HIS A N 1
ATOM 1430 C CA . HIS A 1 178 ? 8.151 -0.623 7.523 1.00 80.50 178 HIS A CA 1
ATOM 1431 C C . HIS A 1 178 ? 9.130 -1.810 7.634 1.00 80.50 178 HIS A C 1
ATOM 1433 O O . HIS A 1 178 ? 8.882 -2.753 8.380 1.00 80.50 178 HIS A O 1
ATOM 1439 N N . HIS A 1 179 ? 10.318 -1.730 7.021 1.00 78.12 179 HIS A N 1
ATOM 1440 C CA . HIS A 1 179 ? 11.403 -2.719 7.192 1.00 78.12 179 HIS A CA 1
ATOM 1441 C C . HIS A 1 179 ? 12.186 -2.595 8.512 1.00 78.12 179 HIS A C 1
ATOM 1443 O O . HIS A 1 179 ? 13.273 -3.156 8.650 1.00 78.12 179 HIS A O 1
ATOM 1449 N N . GLY A 1 180 ? 11.675 -1.845 9.494 1.00 70.12 180 GLY A N 1
ATOM 1450 C CA . GLY A 1 180 ? 12.255 -1.759 10.841 1.00 70.12 180 GLY A CA 1
ATOM 1451 C C . GLY A 1 180 ? 13.440 -0.800 10.969 1.00 70.12 180 GLY A C 1
ATOM 1452 O O . GLY A 1 180 ? 14.128 -0.799 11.989 1.00 70.12 180 GLY A O 1
ATOM 1453 N N . ARG A 1 181 ? 13.685 0.034 9.952 1.00 75.31 181 ARG A N 1
ATOM 1454 C CA . ARG A 1 181 ? 14.657 1.133 9.997 1.00 75.31 181 ARG A CA 1
ATOM 1455 C C . ARG A 1 181 ? 13.979 2.417 9.522 1.00 75.31 181 ARG A C 1
ATOM 1457 O O . ARG A 1 181 ? 13.444 2.406 8.414 1.00 75.31 181 ARG A O 1
ATOM 1464 N N . PRO A 1 182 ? 14.006 3.501 10.320 1.00 76.81 182 PRO A N 1
ATOM 1465 C CA . PRO A 1 182 ? 13.488 4.791 9.891 1.00 76.81 182 PRO A CA 1
ATOM 1466 C C . PRO A 1 182 ? 14.136 5.239 8.584 1.00 76.81 182 PRO A C 1
ATOM 1468 O O . PRO A 1 182 ? 15.364 5.244 8.467 1.00 76.81 182 PRO A O 1
ATOM 1471 N N . LEU A 1 183 ? 13.304 5.618 7.620 1.00 80.56 183 LEU A N 1
ATOM 1472 C CA . LEU A 1 183 ? 13.731 6.292 6.410 1.00 80.56 183 LEU A CA 1
ATOM 1473 C C . LEU A 1 183 ? 14.240 7.682 6.803 1.00 80.56 183 LEU A C 1
ATOM 1475 O O . LEU A 1 183 ? 13.471 8.515 7.278 1.00 80.56 183 LEU A O 1
ATOM 1479 N N . ARG A 1 184 ? 15.538 7.921 6.627 1.00 78.88 184 ARG A N 1
ATOM 1480 C CA . ARG A 1 184 ? 16.145 9.238 6.833 1.00 78.88 184 ARG A CA 1
ATOM 1481 C C . ARG A 1 184 ? 16.144 9.965 5.500 1.00 78.88 184 ARG A C 1
ATOM 1483 O O . ARG A 1 184 ? 16.736 9.485 4.535 1.00 78.88 184 ARG A O 1
ATOM 1490 N N . LEU A 1 185 ? 15.433 11.084 5.425 1.00 77.00 185 LEU A N 1
ATOM 1491 C CA . LEU A 1 185 ? 15.348 11.870 4.192 1.00 77.00 185 LEU A CA 1
ATOM 1492 C C . LEU A 1 185 ? 16.668 12.590 3.885 1.00 77.00 185 LEU A C 1
ATOM 1494 O O . LEU A 1 185 ? 16.935 12.932 2.736 1.00 77.00 185 LEU A O 1
ATOM 1498 N N . GLU A 1 186 ? 17.501 12.768 4.909 1.00 70.56 186 GLU A N 1
ATOM 1499 C CA . GLU A 1 186 ? 18.832 13.361 4.836 1.00 70.56 186 GLU A CA 1
ATOM 1500 C C . GLU A 1 186 ? 19.881 12.376 4.303 1.00 70.56 186 GLU A C 1
ATOM 1502 O O . GLU A 1 186 ? 20.962 12.797 3.884 1.00 70.56 186 GLU A O 1
ATOM 1507 N N . ASP A 1 187 ? 19.582 11.070 4.297 1.00 68.62 187 ASP A N 1
ATOM 1508 C CA . ASP A 1 187 ? 20.475 10.084 3.701 1.00 68.62 187 ASP A CA 1
ATOM 1509 C C . ASP A 1 187 ? 20.591 10.385 2.203 1.00 68.62 187 ASP A C 1
ATOM 1511 O O . ASP A 1 187 ? 19.601 10.453 1.470 1.00 68.62 187 ASP A O 1
ATOM 1515 N N . SER A 1 188 ? 21.827 10.558 1.734 1.00 60.72 188 SER A N 1
ATOM 1516 C CA . SER A 1 188 ? 22.176 11.004 0.384 1.00 60.72 188 SER A CA 1
ATOM 1517 C C . SER A 1 188 ? 21.936 9.928 -0.682 1.00 60.72 188 SER A C 1
ATOM 1519 O O . SER A 1 188 ? 22.819 9.554 -1.459 1.00 60.72 188 SER A O 1
ATOM 1521 N N . ARG A 1 189 ? 20.705 9.420 -0.778 1.00 81.50 189 ARG A N 1
ATOM 1522 C CA . ARG A 1 189 ? 20.297 8.562 -1.883 1.00 81.50 189 ARG A CA 1
ATOM 1523 C C . ARG A 1 189 ? 20.411 9.373 -3.176 1.00 81.50 189 ARG A C 1
ATOM 1525 O O . ARG A 1 189 ? 19.811 10.439 -3.339 1.00 81.50 189 ARG A O 1
ATOM 1532 N N . SER A 1 190 ? 21.226 8.882 -4.105 1.00 82.69 190 SER A N 1
ATOM 1533 C CA . SER A 1 190 ? 21.263 9.427 -5.460 1.00 82.69 190 SER A CA 1
ATOM 1534 C C . SER A 1 190 ? 19.928 9.193 -6.165 1.00 82.69 190 SER A C 1
ATOM 1536 O O . SER A 1 190 ? 19.297 8.141 -5.980 1.00 82.69 190 SER A O 1
ATOM 1538 N N . GLU A 1 191 ? 19.532 10.172 -6.973 1.00 86.12 191 GLU A N 1
ATOM 1539 C CA . GLU A 1 191 ? 18.434 10.046 -7.924 1.00 86.12 191 GLU A CA 1
ATOM 1540 C C . GLU A 1 191 ? 18.700 8.909 -8.916 1.00 86.12 191 GLU A C 1
ATOM 1542 O O . GLU A 1 191 ? 19.845 8.560 -9.223 1.00 86.12 191 GLU A O 1
ATOM 1547 N N . ASN A 1 192 ? 17.622 8.294 -9.388 1.00 89.81 192 ASN A N 1
ATOM 1548 C CA . ASN A 1 192 ? 17.679 7.270 -10.421 1.00 89.81 192 ASN A CA 1
ATOM 1549 C C . ASN A 1 192 ? 16.373 7.308 -11.228 1.00 89.81 192 ASN A C 1
ATOM 1551 O O . ASN A 1 192 ? 15.576 6.376 -11.150 1.00 89.81 192 ASN A O 1
ATOM 1555 N N . PRO A 1 193 ? 16.120 8.370 -12.008 1.00 90.44 193 PRO A N 1
ATOM 1556 C CA . PRO A 1 193 ? 14.870 8.510 -12.760 1.00 90.44 193 PRO A CA 1
ATOM 1557 C C . PRO A 1 193 ? 14.622 7.338 -13.725 1.00 90.44 193 PRO A C 1
ATOM 1559 O O . PRO A 1 193 ? 13.486 7.050 -14.091 1.00 90.44 193 PRO A O 1
ATOM 1562 N N . ALA A 1 194 ? 15.669 6.610 -14.133 1.00 92.06 194 ALA A N 1
ATOM 1563 C CA . ALA A 1 194 ? 15.552 5.478 -15.048 1.00 92.06 194 ALA A CA 1
ATOM 1564 C C . ALA A 1 194 ? 14.698 4.323 -14.494 1.00 92.06 194 ALA A C 1
ATOM 1566 O O . ALA A 1 194 ? 13.980 3.696 -15.271 1.00 92.06 194 ALA A O 1
ATOM 1567 N N . ILE A 1 195 ? 14.736 4.040 -13.182 1.00 93.31 195 ILE A N 1
ATOM 1568 C CA . ILE A 1 195 ? 13.918 2.962 -12.583 1.00 93.31 195 ILE A CA 1
ATOM 1569 C C . ILE A 1 195 ? 12.432 3.326 -12.483 1.00 93.31 195 ILE A C 1
ATOM 1571 O O . ILE A 1 195 ? 11.613 2.458 -12.202 1.00 93.31 195 ILE A O 1
ATOM 1575 N N . TRP A 1 196 ? 12.077 4.582 -12.733 1.00 94.81 196 TRP A N 1
ATOM 1576 C CA . TRP A 1 196 ? 10.711 5.094 -12.668 1.00 94.81 196 TRP A CA 1
ATOM 1577 C C . TRP A 1 196 ? 10.055 5.223 -14.050 1.00 94.81 196 TRP A C 1
ATOM 1579 O O . TRP A 1 196 ? 8.882 5.567 -14.156 1.00 94.81 196 TRP A O 1
ATOM 1589 N N . ARG A 1 197 ? 10.793 4.914 -15.123 1.00 93.25 197 ARG A N 1
ATOM 1590 C CA . ARG A 1 197 ? 10.318 4.982 -16.511 1.00 93.25 197 ARG A CA 1
ATOM 1591 C C . ARG A 1 197 ? 9.828 3.628 -17.013 1.00 93.25 197 ARG A C 1
ATOM 1593 O O . ARG A 1 197 ? 10.189 2.577 -16.489 1.00 93.25 197 ARG A O 1
ATOM 1600 N N . LYS A 1 198 ? 9.039 3.670 -18.090 1.00 94.88 198 LYS A N 1
ATOM 1601 C CA . LYS A 1 198 ? 8.570 2.485 -18.815 1.00 94.88 198 LYS A CA 1
ATOM 1602 C C . LYS A 1 198 ? 9.728 1.555 -19.189 1.00 94.88 198 LYS A C 1
ATOM 1604 O O . LYS A 1 198 ? 10.718 2.002 -19.769 1.00 94.88 198 LYS A O 1
ATOM 1609 N N . PHE A 1 199 ? 9.542 0.255 -18.982 1.00 93.69 199 PHE A N 1
ATOM 1610 C CA . PHE A 1 199 ? 10.424 -0.774 -19.523 1.00 93.69 199 PHE A CA 1
ATOM 1611 C C . PHE A 1 199 ? 9.636 -2.040 -19.879 1.00 93.69 199 PHE A C 1
ATOM 1613 O O . PHE A 1 199 ? 8.942 -2.621 -19.046 1.00 93.69 199 PHE A O 1
ATOM 1620 N N . GLY A 1 200 ? 9.731 -2.463 -21.142 1.00 91.56 200 GLY A N 1
ATOM 1621 C CA . GLY A 1 200 ? 8.824 -3.471 -21.694 1.00 91.56 200 GLY A CA 1
ATOM 1622 C C . GLY A 1 200 ? 7.386 -2.952 -21.700 1.00 91.56 200 GLY A C 1
ATOM 1623 O O . GLY A 1 200 ? 7.137 -1.840 -22.173 1.00 91.56 200 GLY A O 1
ATOM 1624 N N . ASP A 1 201 ? 6.458 -3.735 -21.152 1.00 92.81 201 ASP A N 1
ATOM 1625 C CA . ASP A 1 201 ? 5.044 -3.349 -21.065 1.00 92.81 201 ASP A CA 1
ATOM 1626 C C . ASP A 1 201 ? 4.716 -2.666 -19.725 1.00 92.81 201 ASP A C 1
ATOM 1628 O O . ASP A 1 201 ? 3.658 -2.054 -19.593 1.00 92.81 201 ASP A O 1
ATOM 1632 N N . LEU A 1 202 ? 5.626 -2.716 -18.743 1.00 95.06 202 LEU A N 1
ATOM 1633 C CA . LEU A 1 202 ? 5.425 -2.089 -17.440 1.00 95.06 202 LEU A CA 1
ATOM 1634 C C . LEU A 1 202 ? 5.705 -0.590 -17.506 1.00 95.06 202 LEU A C 1
ATOM 1636 O O . LEU A 1 202 ? 6.764 -0.148 -17.959 1.00 95.06 202 LEU A O 1
ATOM 1640 N N . LYS A 1 203 ? 4.741 0.185 -17.012 1.00 96.06 203 LYS A N 1
ATOM 1641 C CA . LYS A 1 203 ? 4.811 1.635 -16.847 1.00 96.06 203 LYS A CA 1
ATOM 1642 C C . LYS A 1 203 ? 4.503 1.982 -15.389 1.00 96.06 203 LYS A C 1
ATOM 1644 O O . LYS A 1 203 ? 3.349 1.820 -14.983 1.00 96.06 203 LYS A O 1
ATOM 1649 N N . PRO A 1 204 ? 5.495 2.451 -14.612 1.00 96.25 204 PRO A N 1
ATOM 1650 C CA . PRO A 1 204 ? 5.267 2.781 -13.211 1.00 96.25 204 PRO A CA 1
ATOM 1651 C C . PRO A 1 204 ? 4.159 3.816 -12.991 1.00 96.25 204 PRO A C 1
ATOM 1653 O O . PRO A 1 204 ? 3.302 3.613 -12.136 1.00 96.25 204 PRO A O 1
ATOM 1656 N N . GLU A 1 205 ? 4.112 4.861 -13.818 1.00 95.62 205 GLU A N 1
ATOM 1657 C CA . GLU A 1 205 ? 3.086 5.912 -13.771 1.00 95.62 205 GLU A CA 1
ATOM 1658 C C . GLU A 1 205 ? 1.654 5.368 -13.894 1.00 95.62 205 GLU A C 1
ATOM 1660 O O . GLU A 1 205 ? 0.817 5.636 -13.030 1.00 95.62 205 GLU A O 1
ATOM 1665 N N . ASP A 1 206 ? 1.384 4.522 -14.896 1.00 95.56 206 ASP A N 1
ATOM 1666 C CA . ASP A 1 206 ? 0.062 3.907 -15.094 1.00 95.56 206 ASP A CA 1
ATOM 1667 C C . ASP A 1 206 ? -0.354 3.069 -13.870 1.00 95.56 206 ASP A C 1
ATOM 1669 O O . ASP A 1 206 ? -1.519 3.073 -13.465 1.00 95.56 206 ASP A O 1
ATOM 1673 N N . CYS A 1 207 ? 0.601 2.373 -13.243 1.00 95.81 207 CYS A N 1
ATOM 1674 C CA . CYS A 1 207 ? 0.345 1.585 -12.041 1.00 95.81 207 CYS A CA 1
ATOM 1675 C C . CYS A 1 207 ? 0.042 2.461 -10.823 1.00 95.81 207 CYS A C 1
ATOM 1677 O O . CYS A 1 207 ? -0.917 2.178 -10.107 1.00 95.81 207 CYS A O 1
ATOM 1679 N N . VAL A 1 208 ? 0.821 3.520 -10.576 1.00 95.31 208 VAL A N 1
ATOM 1680 C CA . VAL A 1 208 ? 0.567 4.440 -9.453 1.00 95.31 208 VAL A CA 1
ATOM 1681 C C . VAL A 1 208 ? -0.783 5.130 -9.634 1.00 95.31 208 VAL A C 1
ATOM 1683 O O . VAL A 1 208 ? -1.561 5.184 -8.686 1.00 95.31 208 VAL A O 1
ATOM 1686 N N . LYS A 1 209 ? -1.122 5.554 -10.858 1.00 93.81 209 LYS A N 1
ATOM 1687 C CA . LYS A 1 209 ? -2.425 6.153 -11.178 1.00 93.81 209 LYS A CA 1
ATOM 1688 C C . LYS A 1 209 ? -3.579 5.181 -10.933 1.00 93.81 209 LYS A C 1
ATOM 1690 O O . LYS A 1 209 ? -4.602 5.552 -10.354 1.00 93.81 209 LYS A O 1
ATOM 1695 N N . ARG A 1 210 ? -3.421 3.914 -11.335 1.00 94.12 210 ARG A N 1
ATOM 1696 C CA . ARG A 1 210 ? -4.398 2.852 -11.048 1.00 94.12 210 ARG A CA 1
ATOM 1697 C C . ARG A 1 210 ? -4.559 2.640 -9.543 1.00 94.12 210 ARG A C 1
ATOM 1699 O O . ARG A 1 210 ? -5.688 2.635 -9.062 1.00 94.12 210 ARG A O 1
ATOM 1706 N N . VAL A 1 211 ? -3.459 2.534 -8.799 1.00 93.88 211 VAL A N 1
ATOM 1707 C CA . VAL A 1 211 ? -3.480 2.400 -7.335 1.00 93.88 211 VAL A CA 1
ATOM 1708 C C . VAL A 1 211 ? -4.156 3.605 -6.676 1.00 93.88 211 VAL A C 1
ATOM 1710 O O . VAL A 1 211 ? -5.026 3.406 -5.833 1.00 93.88 211 VAL A O 1
ATOM 1713 N N . GLY A 1 212 ? -3.841 4.837 -7.082 1.00 90.94 212 GLY A N 1
ATOM 1714 C CA . GLY A 1 212 ? -4.482 6.051 -6.566 1.00 90.94 212 GLY A CA 1
ATOM 1715 C C . GLY A 1 212 ? -6.006 6.033 -6.744 1.00 90.94 212 GLY A C 1
ATOM 1716 O O . GLY A 1 212 ? -6.754 6.283 -5.794 1.00 90.94 212 GLY A O 1
ATOM 1717 N N . ASN A 1 213 ? -6.481 5.638 -7.930 1.00 90.62 213 ASN A N 1
ATOM 1718 C CA . ASN A 1 213 ? -7.911 5.481 -8.211 1.00 90.62 213 ASN A CA 1
ATOM 1719 C C . ASN A 1 213 ? -8.564 4.382 -7.362 1.00 90.62 213 ASN A C 1
ATOM 1721 O O . ASN A 1 213 ? -9.649 4.583 -6.815 1.00 90.62 213 ASN A O 1
ATOM 1725 N N . LEU A 1 214 ? -7.904 3.232 -7.222 1.00 92.69 214 LEU A N 1
ATOM 1726 C CA . LEU A 1 214 ? -8.399 2.126 -6.407 1.00 92.69 214 LEU A CA 1
ATOM 1727 C C . LEU A 1 214 ? -8.477 2.513 -4.926 1.00 92.69 214 LEU A C 1
ATOM 1729 O O . LEU A 1 214 ? -9.520 2.325 -4.306 1.00 92.69 214 LEU A O 1
ATOM 1733 N N . LEU A 1 215 ? -7.442 3.146 -4.367 1.00 90.06 215 LEU A N 1
ATOM 1734 C CA . LEU A 1 215 ? -7.422 3.605 -2.973 1.00 90.06 215 LEU A CA 1
ATOM 1735 C C . LEU A 1 215 ? -8.556 4.590 -2.672 1.00 90.06 215 LEU A C 1
ATOM 1737 O O . LEU A 1 215 ? -9.201 4.476 -1.628 1.00 90.06 215 LEU A O 1
ATOM 1741 N N . ARG A 1 216 ? -8.853 5.502 -3.608 1.00 85.56 216 ARG A N 1
ATOM 1742 C CA . ARG A 1 216 ? -10.004 6.413 -3.519 1.00 85.56 216 ARG A CA 1
ATOM 1743 C C . ARG A 1 216 ? -11.333 5.668 -3.394 1.00 85.56 216 ARG A C 1
ATOM 1745 O O . ARG A 1 216 ? -12.196 6.083 -2.621 1.00 85.56 216 ARG A O 1
ATOM 1752 N N . LEU A 1 217 ? -11.507 4.592 -4.160 1.00 88.69 217 LEU A N 1
ATOM 1753 C CA . LEU A 1 217 ? -12.723 3.773 -4.150 1.00 88.69 217 LEU A CA 1
ATOM 1754 C C . LEU A 1 217 ? -12.801 2.878 -2.908 1.00 88.69 217 LEU A C 1
ATOM 1756 O O . LEU A 1 217 ? -13.870 2.701 -2.324 1.00 88.69 217 LEU A O 1
ATOM 1760 N N . TRP A 1 218 ? -11.672 2.309 -2.501 1.00 90.81 218 TRP A N 1
ATOM 1761 C CA . TRP A 1 218 ? -11.575 1.341 -1.414 1.00 90.81 218 TRP A CA 1
ATOM 1762 C C . TRP A 1 218 ? -11.719 1.982 -0.036 1.00 90.81 218 TRP A C 1
ATOM 1764 O O . TRP A 1 218 ? -12.391 1.419 0.837 1.00 90.81 218 TRP A O 1
ATOM 1774 N N . PHE A 1 219 ? -11.129 3.165 0.139 1.00 87.38 219 PHE A N 1
ATOM 1775 C CA . PHE A 1 219 ? -11.100 3.922 1.387 1.00 87.38 219 PHE A CA 1
ATOM 1776 C C . PHE A 1 219 ? -11.654 5.331 1.152 1.00 87.38 219 PHE A C 1
ATOM 1778 O O . PHE A 1 219 ? -10.907 6.312 1.203 1.00 87.38 219 PHE A O 1
ATOM 1785 N N . PRO A 1 220 ? -12.969 5.462 0.893 1.00 77.00 220 PRO A N 1
ATOM 1786 C CA . PRO A 1 220 ? -13.567 6.756 0.628 1.00 77.00 220 PRO A CA 1
ATOM 1787 C C . PRO A 1 220 ? -13.354 7.662 1.840 1.00 77.00 220 PRO A C 1
ATOM 1789 O O . PRO A 1 220 ? -13.912 7.457 2.924 1.00 77.00 220 PRO A O 1
ATOM 1792 N N . ALA A 1 221 ? -12.531 8.688 1.652 1.00 63.09 221 ALA A N 1
ATOM 1793 C CA . ALA A 1 221 ? -12.298 9.703 2.653 1.00 63.09 221 ALA A CA 1
ATOM 1794 C C . ALA A 1 221 ? -13.604 10.478 2.784 1.00 63.09 221 ALA A C 1
ATOM 1796 O O . ALA A 1 221 ? -13.974 11.275 1.921 1.00 63.09 221 ALA A O 1
ATOM 1797 N N . ARG A 1 222 ? -14.339 10.234 3.872 1.00 56.22 222 ARG A N 1
ATOM 1798 C CA . ARG A 1 222 ? -15.454 11.099 4.247 1.00 56.22 222 ARG A CA 1
ATOM 1799 C C . ARG A 1 222 ? -14.861 12.444 4.645 1.00 56.22 222 ARG A C 1
ATOM 1801 O O . ARG A 1 222 ? -14.457 12.639 5.792 1.00 56.22 222 ARG A O 1
ATOM 1808 N N . SER A 1 223 ? -14.766 13.341 3.665 1.00 47.62 223 SER A N 1
ATOM 1809 C CA . SER A 1 223 ? -14.433 14.741 3.878 1.00 47.62 223 SER A CA 1
ATOM 1810 C C . SER A 1 223 ? -15.467 15.329 4.828 1.00 47.62 223 SER A C 1
ATOM 1812 O O . SER A 1 223 ? -16.620 15.573 4.482 1.00 47.62 223 SER A O 1
ATOM 1814 N N . ARG A 1 224 ? -15.051 15.536 6.069 1.00 46.25 224 ARG A N 1
ATOM 1815 C CA . ARG A 1 224 ? -15.554 16.643 6.861 1.00 46.25 224 ARG A CA 1
ATOM 1816 C C . ARG A 1 224 ? -14.335 17.383 7.361 1.00 46.25 224 ARG A C 1
ATOM 1818 O O . ARG A 1 224 ? -13.501 16.798 8.056 1.00 46.25 224 ARG A O 1
ATOM 1825 N N . ARG A 1 225 ? -14.272 18.675 7.030 1.00 47.69 225 ARG A N 1
ATOM 1826 C CA . ARG A 1 225 ? -13.525 19.659 7.817 1.00 47.69 225 ARG A CA 1
ATOM 1827 C C . ARG A 1 225 ? -13.773 19.352 9.296 1.00 47.69 225 ARG A C 1
ATOM 1829 O O . ARG A 1 225 ? -14.922 19.181 9.708 1.00 47.69 225 ARG A O 1
ATOM 1836 N N . GLY A 1 226 ? -12.711 19.241 10.083 1.00 45.00 226 GLY A N 1
ATOM 1837 C CA . GLY A 1 226 ? -12.832 19.020 11.523 1.00 45.00 226 GLY A CA 1
ATOM 1838 C C . GLY A 1 226 ? -12.333 17.655 11.973 1.00 45.00 226 GLY A C 1
ATOM 1839 O O . GLY A 1 226 ? -13.067 16.673 12.123 1.00 45.00 226 GLY A O 1
ATOM 1840 N N . GLY A 1 227 ? -11.058 17.644 12.305 1.00 50.16 227 GLY A N 1
ATOM 1841 C CA . GLY A 1 227 ? -10.375 16.541 12.948 1.00 50.16 227 GLY A CA 1
ATOM 1842 C C . GLY A 1 227 ? -8.897 16.840 12.907 1.00 50.16 227 GLY A C 1
ATOM 1843 O O . GLY A 1 227 ? -8.154 16.042 12.351 1.00 50.16 227 GLY A O 1
ATOM 1844 N N . SER A 1 228 ? -8.501 18.011 13.416 1.00 48.31 228 SER A N 1
ATOM 1845 C CA . SER A 1 228 ? -7.101 18.254 13.715 1.00 48.31 228 SER A CA 1
ATOM 1846 C C . SER A 1 228 ? -6.709 17.196 14.738 1.00 48.31 228 SER A C 1
ATOM 1848 O O . SER A 1 228 ? -6.994 17.298 15.931 1.00 48.31 228 SER A O 1
ATOM 1850 N N . THR A 1 229 ? -6.108 16.104 14.271 1.00 50.53 229 THR A N 1
ATOM 1851 C CA . THR A 1 229 ? -5.189 15.381 15.136 1.00 50.53 229 THR A CA 1
ATOM 1852 C C . THR A 1 229 ? -4.153 16.436 15.454 1.00 50.53 229 THR A C 1
ATOM 1854 O O . THR A 1 229 ? -3.440 16.889 14.558 1.00 50.53 229 THR A O 1
ATOM 1857 N N . ARG A 1 230 ? -4.151 16.941 16.685 1.00 50.53 230 ARG A N 1
ATOM 1858 C CA . ARG A 1 230 ? -3.064 17.796 17.131 1.00 50.53 230 ARG A CA 1
ATOM 1859 C C . ARG A 1 230 ? -1.794 16.964 16.981 1.00 50.53 230 ARG A C 1
ATOM 1861 O O . ARG A 1 230 ? -1.481 16.179 17.864 1.00 50.53 230 ARG A O 1
ATOM 1868 N N . ARG A 1 231 ? -1.088 17.219 15.876 1.00 56.78 231 ARG A N 1
ATOM 1869 C CA . ARG A 1 231 ? 0.293 16.841 15.582 1.00 56.78 231 ARG A CA 1
ATOM 1870 C C . ARG A 1 231 ? 0.457 15.350 15.253 1.00 56.78 231 ARG A C 1
ATOM 1872 O O . ARG A 1 231 ? -0.021 14.477 15.972 1.00 56.78 231 ARG A O 1
ATOM 1879 N N . ALA A 1 232 ? 1.210 15.050 14.196 1.00 58.62 232 ALA A N 1
ATOM 1880 C CA . ALA A 1 232 ? 1.870 13.757 14.057 1.00 58.62 232 ALA A CA 1
ATOM 1881 C C . ALA A 1 232 ? 2.995 13.687 15.103 1.00 58.62 232 ALA A C 1
ATOM 1883 O O . ALA A 1 232 ? 4.161 13.943 14.825 1.00 58.62 232 ALA A O 1
ATOM 1884 N N . ILE A 1 233 ? 2.614 13.449 16.359 1.00 76.25 233 ILE A N 1
ATOM 1885 C CA . ILE A 1 233 ? 3.554 13.278 17.466 1.00 76.25 233 ILE A CA 1
ATOM 1886 C C . ILE A 1 233 ? 4.392 12.031 17.145 1.00 76.25 233 ILE A C 1
ATOM 1888 O O . ILE A 1 233 ? 3.806 11.033 16.713 1.00 76.25 233 ILE A O 1
ATOM 1892 N N . PRO A 1 234 ? 5.716 12.025 17.388 1.00 86.56 234 PRO A N 1
ATOM 1893 C CA . PRO A 1 234 ? 6.552 10.845 17.161 1.00 86.56 234 PRO A CA 1
ATOM 1894 C C . PRO A 1 234 ? 5.952 9.560 17.754 1.00 86.56 234 PRO A C 1
ATOM 1896 O O . PRO A 1 234 ? 5.930 8.525 17.102 1.00 86.56 234 PRO A O 1
ATOM 1899 N N . ALA A 1 235 ? 5.334 9.635 18.938 1.00 89.69 235 ALA A N 1
ATOM 1900 C CA . ALA A 1 235 ? 4.621 8.509 19.546 1.00 89.69 235 ALA A CA 1
ATOM 1901 C C . ALA A 1 235 ? 3.505 7.927 18.654 1.00 89.69 235 ALA A C 1
ATOM 1903 O O . ALA A 1 235 ? 3.381 6.707 18.542 1.00 89.69 235 ALA A O 1
ATOM 1904 N N . PHE A 1 236 ? 2.716 8.783 17.998 1.00 90.19 236 PHE A N 1
ATOM 1905 C CA . PHE A 1 236 ? 1.656 8.363 17.083 1.00 90.19 236 PHE A CA 1
ATOM 1906 C C . PHE A 1 236 ? 2.224 7.724 15.818 1.00 90.19 236 PHE A C 1
ATOM 1908 O O . PHE A 1 236 ? 1.768 6.656 15.421 1.00 90.19 236 PHE A O 1
ATOM 1915 N N . GLN A 1 237 ? 3.254 8.330 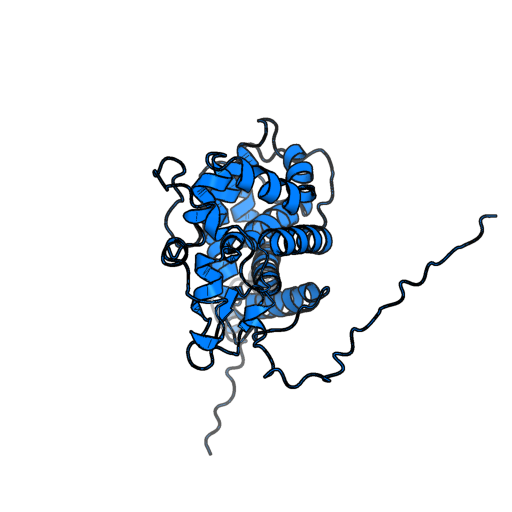15.223 1.00 89.12 237 GLN A N 1
ATOM 1916 C CA . GLN A 1 237 ? 3.934 7.786 14.043 1.00 89.12 237 GLN A CA 1
ATOM 1917 C C . GLN A 1 237 ? 4.563 6.421 14.334 1.00 89.12 237 GLN A C 1
ATOM 1919 O O . GLN A 1 237 ? 4.409 5.490 13.550 1.00 89.12 237 GLN A O 1
ATOM 1924 N N . HIS A 1 238 ? 5.224 6.277 15.485 1.00 90.88 238 HIS A N 1
ATOM 1925 C CA . HIS A 1 238 ? 5.847 5.024 15.907 1.00 90.88 238 HIS A CA 1
ATOM 1926 C C . HIS A 1 238 ? 4.806 3.928 16.168 1.00 90.88 238 HIS A C 1
ATOM 1928 O O . HIS A 1 238 ? 4.987 2.794 15.724 1.00 90.88 238 HIS A O 1
ATOM 1934 N N . MET A 1 239 ? 3.702 4.251 16.854 1.00 93.69 239 MET A N 1
ATOM 1935 C CA . MET A 1 239 ? 2.609 3.297 17.068 1.00 93.69 239 MET A CA 1
ATOM 1936 C C . MET A 1 239 ? 1.955 2.901 15.740 1.00 93.69 239 MET A C 1
ATOM 1938 O O . MET A 1 239 ? 1.727 1.718 15.495 1.00 93.69 239 MET A O 1
ATOM 1942 N N . PHE A 1 240 ? 1.687 3.875 14.866 1.00 94.19 240 PHE A N 1
ATOM 1943 C CA . PHE A 1 240 ? 1.174 3.621 13.523 1.00 94.19 240 PHE A CA 1
ATOM 1944 C C . PHE A 1 240 ? 2.108 2.700 12.732 1.00 94.19 240 PHE A C 1
ATOM 1946 O O . PHE A 1 240 ? 1.635 1.719 12.172 1.00 94.19 240 PHE A O 1
ATOM 1953 N N . LEU A 1 241 ? 3.418 2.963 12.735 1.00 93.69 241 LEU A N 1
ATOM 1954 C CA . LEU A 1 241 ? 4.412 2.139 12.049 1.00 93.69 241 LEU A CA 1
ATOM 1955 C C . LEU A 1 241 ? 4.397 0.692 12.554 1.00 93.69 241 LEU A C 1
ATOM 1957 O O . LEU A 1 241 ? 4.347 -0.235 11.752 1.00 93.69 241 LEU A O 1
ATOM 1961 N N . GLY A 1 242 ? 4.362 0.480 13.873 1.00 95.00 242 GLY A N 1
ATOM 1962 C CA . GLY A 1 242 ? 4.253 -0.868 14.440 1.00 95.00 242 GLY A CA 1
ATOM 1963 C C . GLY A 1 242 ? 2.993 -1.608 13.975 1.00 95.00 242 GLY A C 1
ATOM 1964 O O . GLY A 1 242 ? 3.050 -2.790 13.638 1.00 95.00 242 GLY A O 1
ATOM 1965 N N . LEU A 1 243 ? 1.862 -0.905 13.894 1.00 96.38 243 LEU A N 1
ATOM 1966 C CA . LEU A 1 243 ? 0.601 -1.460 13.395 1.00 96.38 243 LEU A CA 1
ATOM 1967 C C . LEU A 1 243 ? 0.611 -1.688 11.878 1.00 96.38 243 LEU A C 1
ATOM 1969 O O . LEU A 1 243 ? 0.034 -2.666 11.414 1.00 96.38 243 LEU A O 1
ATOM 1973 N N . CYS A 1 244 ? 1.279 -0.823 11.114 1.00 96.56 244 CYS A N 1
ATOM 1974 C CA . CYS A 1 244 ? 1.490 -0.980 9.678 1.00 96.56 244 CYS A CA 1
ATOM 1975 C C . CYS A 1 244 ? 2.325 -2.234 9.385 1.00 96.56 244 CYS A C 1
ATOM 1977 O O . CYS A 1 244 ? 1.933 -3.042 8.550 1.00 96.56 244 CYS A O 1
ATOM 1979 N N . ASN A 1 245 ? 3.415 -2.449 10.129 1.00 95.44 245 ASN A N 1
ATOM 1980 C CA . ASN A 1 245 ? 4.240 -3.655 10.014 1.00 95.44 245 ASN A CA 1
ATOM 1981 C C . ASN A 1 245 ? 3.437 -4.911 10.333 1.00 95.44 245 ASN A C 1
ATOM 1983 O O . ASN A 1 245 ? 3.529 -5.911 9.629 1.00 95.44 245 ASN A O 1
ATOM 1987 N N . TRP A 1 246 ? 2.621 -4.857 11.385 1.00 96.25 246 TRP A N 1
ATOM 1988 C CA . TRP A 1 246 ? 1.776 -5.987 11.735 1.00 96.25 246 TRP A CA 1
ATOM 1989 C C . TRP A 1 246 ? 0.725 -6.273 10.656 1.00 96.25 246 TRP A C 1
ATOM 1991 O O . TRP A 1 246 ? 0.503 -7.432 10.311 1.00 96.25 246 TRP A O 1
ATOM 2001 N N . ALA A 1 247 ? 0.120 -5.233 10.079 1.00 97.94 247 ALA A N 1
ATOM 2002 C CA . ALA A 1 247 ? -0.802 -5.378 8.960 1.00 97.94 247 ALA A CA 1
ATOM 2003 C C . ALA A 1 247 ? -0.123 -5.993 7.722 1.00 97.94 247 ALA A C 1
ATOM 2005 O O . ALA A 1 247 ? -0.727 -6.860 7.093 1.00 97.94 247 ALA A O 1
ATOM 2006 N N . ASP A 1 248 ? 1.121 -5.611 7.408 1.00 97.75 248 ASP A N 1
ATOM 2007 C CA . ASP A 1 248 ? 1.906 -6.239 6.334 1.00 97.75 248 ASP A CA 1
ATOM 2008 C C . ASP A 1 248 ? 2.215 -7.710 6.634 1.00 97.75 248 ASP A C 1
ATOM 2010 O O . ASP A 1 248 ? 2.042 -8.566 5.769 1.00 97.75 248 ASP A O 1
ATOM 2014 N N . TRP A 1 249 ? 2.572 -8.054 7.874 1.00 96.75 249 TRP A N 1
ATOM 2015 C CA . TRP A 1 249 ? 2.796 -9.453 8.253 1.00 96.75 249 TRP A CA 1
ATOM 2016 C C . TRP A 1 249 ? 1.538 -10.308 8.082 1.00 96.75 249 TRP A C 1
ATOM 2018 O O . TRP A 1 249 ? 1.620 -11.411 7.543 1.00 96.75 249 TRP A O 1
ATOM 2028 N N . ILE A 1 250 ? 0.372 -9.794 8.487 1.00 97.81 250 ILE A N 1
ATOM 2029 C CA . ILE A 1 250 ? -0.908 -10.485 8.289 1.00 97.81 250 ILE A CA 1
ATOM 2030 C C . ILE A 1 250 ? -1.226 -10.590 6.788 1.00 97.81 250 ILE A C 1
ATOM 2032 O O . ILE A 1 250 ? -1.525 -11.681 6.307 1.00 97.81 250 ILE A O 1
ATOM 2036 N N . GLY A 1 251 ? -1.114 -9.483 6.044 1.00 97.69 251 GLY A N 1
ATOM 2037 C CA . GLY A 1 251 ? -1.376 -9.409 4.599 1.00 97.69 251 GLY A CA 1
ATOM 2038 C C . GLY A 1 251 ? -0.359 -10.150 3.722 1.00 97.69 251 GLY A C 1
ATOM 2039 O O . GLY A 1 251 ? -0.578 -10.317 2.526 1.00 97.69 251 GLY A O 1
ATOM 2040 N N . SER A 1 252 ? 0.756 -10.594 4.300 1.00 96.75 252 SER A N 1
ATOM 2041 C CA . SER A 1 252 ? 1.778 -11.412 3.643 1.00 96.75 252 SER A CA 1
ATOM 2042 C C . SER A 1 252 ? 1.608 -12.911 3.894 1.00 96.75 252 SER A C 1
ATOM 2044 O O . SER A 1 252 ? 2.319 -13.704 3.276 1.00 96.75 252 SER A O 1
ATOM 2046 N N . ASN A 1 253 ? 0.708 -13.321 4.795 1.00 96.81 253 ASN A N 1
ATOM 2047 C CA . ASN A 1 253 ? 0.453 -14.734 5.046 1.00 96.81 253 ASN A CA 1
ATOM 2048 C C . ASN A 1 253 ? -0.397 -15.323 3.913 1.00 96.81 253 ASN A C 1
ATOM 2050 O O . ASN A 1 253 ? -1.584 -15.027 3.789 1.00 96.81 253 ASN A O 1
ATOM 2054 N N . GLU A 1 254 ? 0.213 -16.198 3.118 1.00 95.50 254 GLU A N 1
ATOM 2055 C CA . GLU A 1 254 ? -0.408 -16.818 1.950 1.00 95.50 254 GLU A CA 1
ATOM 2056 C C . GLU A 1 254 ? -1.602 -17.730 2.290 1.00 95.50 254 GLU A C 1
ATOM 2058 O O . GLU A 1 254 ? -2.488 -17.908 1.455 1.00 95.50 254 GLU A O 1
ATOM 2063 N N . GLU A 1 255 ? -1.678 -18.269 3.514 1.00 95.88 255 GLU A N 1
ATOM 2064 C CA . GLU A 1 255 ? -2.834 -19.060 3.961 1.00 95.88 255 GLU A CA 1
ATOM 2065 C C . GLU A 1 255 ? -4.104 -18.203 4.030 1.00 95.88 255 GLU A C 1
ATOM 2067 O O . GLU A 1 255 ? -5.189 -18.646 3.649 1.00 95.88 255 GLU A O 1
ATOM 2072 N N . TRP A 1 256 ? -3.970 -16.953 4.481 1.00 96.94 256 TRP A N 1
ATOM 2073 C CA . TRP A 1 256 ? -5.077 -15.996 4.529 1.00 96.94 256 TRP A CA 1
ATOM 2074 C C . TRP A 1 256 ? -5.228 -15.222 3.220 1.00 96.94 256 TRP A C 1
ATOM 2076 O O . TRP A 1 256 ? -6.354 -14.925 2.815 1.00 96.94 256 TRP A O 1
ATOM 2086 N N . PHE A 1 257 ? -4.117 -14.944 2.533 1.00 97.88 257 PHE A N 1
ATOM 2087 C CA . PHE A 1 257 ? -4.057 -14.162 1.299 1.00 97.88 257 PHE A CA 1
ATOM 2088 C C . PHE A 1 257 ? -3.371 -14.931 0.156 1.00 97.88 257 PHE A C 1
ATOM 2090 O O . PHE A 1 257 ? -2.241 -14.618 -0.229 1.00 97.88 257 PHE A O 1
ATOM 2097 N N . PRO A 1 258 ? -4.055 -15.930 -0.437 1.00 96.88 258 PRO A N 1
ATOM 2098 C CA . PRO A 1 258 ? -3.548 -16.626 -1.610 1.00 96.88 258 PRO A CA 1
ATOM 2099 C C . PRO A 1 258 ? -3.287 -15.674 -2.776 1.00 96.88 258 PRO A C 1
ATOM 2101 O O . PRO A 1 258 ? -4.097 -14.784 -3.058 1.00 96.88 258 PRO A O 1
ATOM 2104 N N . TYR A 1 259 ? -2.188 -15.920 -3.490 1.00 96.88 259 TYR A N 1
ATOM 2105 C CA . TYR A 1 259 ? -1.752 -15.092 -4.608 1.00 96.88 259 TYR A CA 1
ATOM 2106 C C . TYR A 1 259 ? -2.776 -15.040 -5.746 1.00 96.88 259 TYR A C 1
ATOM 2108 O O . TYR A 1 259 ? -3.288 -16.058 -6.210 1.00 96.88 259 TYR A O 1
ATOM 2116 N N . VAL A 1 260 ? -3.015 -13.816 -6.206 1.00 96.38 260 VAL A N 1
ATOM 2117 C CA . VAL A 1 260 ? -3.849 -13.459 -7.359 1.00 96.38 260 VAL A CA 1
ATOM 2118 C C . VAL A 1 260 ? -3.002 -12.669 -8.353 1.00 96.38 260 VAL A C 1
ATOM 2120 O O . VAL A 1 260 ? -2.476 -11.609 -7.992 1.00 96.38 260 VAL A O 1
ATOM 2123 N N . ASP A 1 261 ? -2.897 -13.179 -9.581 1.00 93.50 261 ASP A N 1
ATOM 2124 C CA . ASP A 1 261 ? -2.004 -12.722 -10.656 1.00 93.50 261 ASP A CA 1
ATOM 2125 C C . ASP A 1 261 ? -2.719 -11.975 -11.802 1.00 93.50 261 ASP A C 1
ATOM 2127 O O . ASP A 1 261 ? -2.074 -11.522 -12.752 1.00 93.50 261 ASP A O 1
ATOM 2131 N N . ALA A 1 262 ? -4.042 -11.826 -11.710 1.00 93.44 262 ALA A N 1
ATOM 2132 C CA . ALA A 1 262 ? -4.884 -11.126 -12.677 1.00 93.44 262 ALA A CA 1
ATOM 2133 C C . ALA A 1 262 ? -5.637 -9.973 -11.995 1.00 93.44 262 ALA A C 1
ATOM 2135 O O . ALA A 1 262 ? -6.244 -10.233 -10.958 1.00 93.44 262 ALA A O 1
ATOM 2136 N N . PRO A 1 263 ? -5.633 -8.742 -12.546 1.00 93.38 263 PRO A N 1
ATOM 2137 C CA . PRO A 1 263 ? -6.270 -7.580 -11.920 1.00 93.38 263 PRO A CA 1
ATOM 2138 C C . PRO A 1 263 ? -7.756 -7.797 -11.614 1.00 93.38 263 PRO A C 1
ATOM 2140 O O . PRO A 1 263 ? -8.484 -8.354 -12.437 1.00 93.38 263 PRO A O 1
ATOM 2143 N N . GLN A 1 264 ? -8.208 -7.333 -10.449 1.00 95.19 264 GLN A N 1
ATOM 2144 C CA . GLN A 1 264 ? -9.602 -7.427 -10.007 1.00 95.19 264 GLN A CA 1
ATOM 2145 C C . GLN A 1 264 ? -10.025 -6.122 -9.324 1.00 95.19 264 GLN A C 1
ATOM 2147 O O . GLN A 1 264 ? -9.625 -5.834 -8.196 1.00 95.19 264 GLN A O 1
ATOM 2152 N N . ASP A 1 265 ? -10.869 -5.331 -9.987 1.00 90.31 265 ASP A N 1
ATOM 2153 C CA . ASP A 1 265 ? -11.236 -3.991 -9.503 1.00 90.31 265 ASP A CA 1
ATOM 2154 C C . ASP A 1 265 ? -11.964 -4.014 -8.141 1.00 90.31 265 ASP A C 1
ATOM 2156 O O . ASP A 1 265 ? -11.825 -3.088 -7.336 1.00 90.31 265 ASP A O 1
ATOM 2160 N N . ASP A 1 266 ? -12.702 -5.088 -7.835 1.00 94.94 266 ASP A N 1
ATOM 2161 C CA . ASP A 1 266 ? -13.428 -5.251 -6.572 1.00 94.94 266 ASP A CA 1
ATOM 2162 C C . ASP A 1 266 ? -12.739 -6.171 -5.548 1.00 94.94 266 ASP A C 1
ATOM 2164 O O . ASP A 1 266 ? -13.341 -6.507 -4.519 1.00 94.94 266 ASP A O 1
ATOM 2168 N N . TYR A 1 267 ? -11.452 -6.484 -5.761 1.00 97.62 267 TYR A N 1
ATOM 2169 C CA . TYR A 1 267 ? -10.640 -7.330 -4.876 1.00 97.62 267 TYR A CA 1
ATOM 2170 C C . TYR A 1 267 ? -10.670 -6.886 -3.408 1.00 97.62 267 TYR A C 1
ATOM 2172 O O . TYR A 1 267 ? -10.615 -7.719 -2.504 1.00 97.62 267 TYR A O 1
ATOM 2180 N N . ILE A 1 268 ? -10.859 -5.589 -3.138 1.00 97.50 268 ILE A N 1
ATOM 2181 C CA . ILE A 1 268 ? -10.990 -5.050 -1.777 1.00 97.50 268 ILE A CA 1
ATOM 2182 C C . ILE A 1 268 ? -12.055 -5.768 -0.932 1.00 97.50 268 ILE A C 1
ATOM 2184 O O . ILE A 1 268 ? -11.911 -5.871 0.286 1.00 97.50 268 ILE A O 1
ATOM 2188 N N . LYS A 1 269 ? -13.136 -6.275 -1.545 1.00 98.00 269 LYS A N 1
ATOM 2189 C CA . LYS A 1 269 ? -14.179 -7.033 -0.833 1.00 98.00 269 LYS A CA 1
ATOM 2190 C C . LYS A 1 269 ? -13.618 -8.354 -0.309 1.00 98.00 269 LYS A C 1
ATOM 2192 O O . LYS A 1 269 ? -13.853 -8.716 0.846 1.00 98.00 269 LYS A O 1
ATOM 2197 N N . THR A 1 270 ? -12.852 -9.040 -1.152 1.00 98.25 270 THR A N 1
ATOM 2198 C CA . THR A 1 270 ? -12.135 -10.272 -0.815 1.00 98.25 270 THR A CA 1
ATOM 2199 C C . THR A 1 270 ? -11.085 -10.002 0.259 1.00 98.25 270 THR A C 1
ATOM 2201 O O . THR A 1 270 ? -11.086 -10.689 1.281 1.00 98.25 270 THR A O 1
ATOM 2204 N N . ALA A 1 271 ? -10.271 -8.958 0.080 1.00 98.44 271 ALA A N 1
ATOM 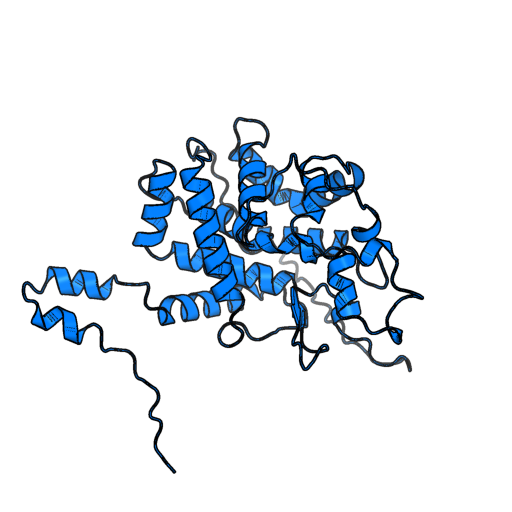2205 C CA . ALA A 1 271 ? -9.251 -8.534 1.036 1.00 98.44 271 ALA A CA 1
ATOM 2206 C C . ALA A 1 271 ? -9.851 -8.255 2.427 1.00 98.44 271 ALA A C 1
ATOM 2208 O O . ALA A 1 271 ? -9.427 -8.851 3.412 1.00 98.44 271 ALA A O 1
ATOM 2209 N N . ARG A 1 272 ? -10.940 -7.471 2.519 1.00 98.31 272 ARG A N 1
ATOM 2210 C CA . ARG A 1 272 ? -11.646 -7.204 3.790 1.00 98.31 272 ARG A CA 1
ATOM 2211 C C . ARG A 1 272 ? -12.155 -8.468 4.475 1.00 98.31 272 ARG A C 1
ATOM 2213 O O . ARG A 1 272 ? -12.045 -8.586 5.696 1.00 98.31 272 ARG A O 1
ATOM 2220 N N . LYS A 1 273 ? -12.733 -9.404 3.713 1.00 98.38 273 LYS A N 1
ATOM 2221 C CA . LYS A 1 273 ? -13.221 -10.677 4.264 1.00 98.38 273 LYS A CA 1
ATOM 2222 C C . LYS A 1 273 ? -12.066 -11.482 4.864 1.00 98.38 273 LYS A C 1
ATOM 2224 O O . LYS A 1 273 ? -12.183 -11.935 6.000 1.00 98.38 273 LYS A O 1
ATOM 2229 N N . ARG A 1 274 ? -10.960 -11.608 4.126 1.00 98.44 274 ARG A N 1
ATOM 2230 C CA . ARG A 1 274 ? -9.749 -12.327 4.552 1.00 98.44 274 ARG A CA 1
ATOM 2231 C C . ARG A 1 274 ? -9.082 -11.661 5.753 1.00 98.44 274 ARG A C 1
ATOM 2233 O O . ARG A 1 274 ? -8.818 -12.333 6.741 1.00 98.44 274 ARG A O 1
ATOM 2240 N N . ALA A 1 275 ? -8.920 -10.340 5.726 1.00 98.31 275 ALA A N 1
ATOM 2241 C CA . ALA A 1 275 ? -8.372 -9.557 6.831 1.00 98.31 275 ALA A CA 1
ATOM 2242 C C . ALA A 1 275 ? -9.173 -9.741 8.124 1.00 98.31 275 ALA A C 1
ATOM 2244 O O . ALA A 1 275 ? -8.589 -9.960 9.184 1.00 98.31 275 ALA A O 1
ATOM 2245 N N . LYS A 1 276 ? -10.512 -9.716 8.040 1.00 96.31 276 LYS A N 1
ATOM 2246 C CA . LYS A 1 276 ? -11.370 -10.004 9.195 1.00 96.31 276 LYS A CA 1
ATOM 2247 C C . LYS A 1 276 ? -11.112 -11.414 9.731 1.00 96.31 276 LYS A C 1
ATOM 2249 O O . LYS A 1 276 ? -10.878 -11.564 10.922 1.00 96.31 276 LYS A O 1
ATOM 2254 N N . GLN A 1 277 ? -11.131 -12.425 8.862 1.00 95.81 277 GLN A N 1
ATOM 2255 C CA . GLN A 1 277 ? -10.899 -13.819 9.256 1.00 95.81 277 GLN A CA 1
ATOM 2256 C C . GLN A 1 277 ? -9.524 -14.015 9.905 1.00 95.81 277 GLN A C 1
ATOM 2258 O O . GLN A 1 277 ? -9.433 -14.678 10.933 1.00 95.81 277 GLN A O 1
ATOM 2263 N N . ALA A 1 278 ? -8.477 -13.408 9.345 1.00 96.69 278 ALA A N 1
ATOM 2264 C CA . ALA A 1 278 ? -7.125 -13.472 9.883 1.00 96.69 278 ALA A CA 1
ATOM 2265 C C . ALA A 1 278 ? -7.034 -12.824 11.273 1.00 96.69 278 ALA A C 1
ATOM 2267 O O . ALA A 1 278 ? -6.553 -13.441 12.219 1.00 96.69 278 ALA A O 1
ATOM 2268 N N . VAL A 1 279 ? -7.551 -11.600 11.426 1.00 94.56 279 VAL A N 1
ATOM 2269 C CA . VAL A 1 279 ? -7.555 -10.879 12.711 1.00 94.56 279 VAL A CA 1
ATOM 2270 C C . VAL A 1 279 ? -8.380 -11.609 13.776 1.00 94.56 279 VAL A C 1
ATOM 2272 O O . VAL A 1 279 ? -7.952 -11.679 14.930 1.00 94.56 279 VAL A O 1
ATOM 2275 N N . ASP A 1 280 ? -9.527 -12.181 13.399 1.00 90.75 280 ASP A N 1
ATOM 2276 C CA . ASP A 1 280 ? -10.351 -12.998 14.294 1.00 90.75 280 ASP A CA 1
ATOM 2277 C C . ASP A 1 280 ? -9.599 -14.267 14.730 1.00 90.75 280 ASP A C 1
ATOM 2279 O O . ASP A 1 280 ? -9.587 -14.595 15.915 1.00 90.75 280 ASP A O 1
ATOM 2283 N N . ALA A 1 281 ? -8.925 -14.954 13.799 1.00 91.88 281 ALA A N 1
ATOM 2284 C CA . ALA A 1 281 ? -8.162 -16.172 14.077 1.00 91.88 281 ALA A CA 1
ATOM 2285 C C . ALA A 1 281 ? -6.960 -15.932 15.008 1.00 91.88 281 ALA A C 1
ATOM 2287 O O . ALA A 1 281 ? -6.612 -16.810 15.795 1.00 91.88 281 ALA A O 1
ATOM 2288 N N . ILE A 1 282 ? -6.355 -14.739 14.967 1.00 92.50 282 ILE A N 1
ATOM 2289 C CA . ILE A 1 282 ? -5.300 -14.330 15.912 1.00 92.50 282 ILE A CA 1
ATOM 2290 C C . ILE A 1 282 ? -5.861 -14.164 17.342 1.00 92.50 282 ILE A C 1
ATOM 2292 O O . ILE A 1 282 ? -5.107 -14.248 18.310 1.00 92.50 282 ILE A O 1
ATOM 2296 N N . GLY A 1 283 ? -7.174 -13.957 17.503 1.00 85.38 283 GLY A N 1
ATOM 2297 C CA . GLY A 1 283 ? -7.827 -13.867 18.813 1.00 85.38 283 GLY A CA 1
ATOM 2298 C C . GLY A 1 283 ? -7.700 -12.496 19.485 1.00 85.38 283 GLY A C 1
ATOM 2299 O O . GLY A 1 283 ? -7.628 -12.406 20.710 1.00 85.38 283 GLY A O 1
ATOM 2300 N N . LEU A 1 284 ? -7.645 -11.416 18.696 1.00 81.12 284 LEU A N 1
ATOM 2301 C CA . LEU A 1 284 ? -7.489 -10.049 19.218 1.00 81.12 284 LEU A CA 1
ATOM 2302 C C . LEU A 1 284 ? -8.782 -9.453 19.788 1.00 81.12 284 LEU A C 1
ATOM 2304 O O . LEU A 1 284 ? -8.717 -8.523 20.600 1.00 81.12 284 LEU A O 1
ATOM 2308 N N . ASP A 1 285 ? -9.940 -9.971 19.370 1.00 79.00 285 ASP A N 1
ATOM 2309 C CA . ASP A 1 285 ? -11.224 -9.558 19.927 1.00 79.00 285 ASP A CA 1
ATOM 2310 C C . ASP A 1 285 ? -11.463 -10.260 21.266 1.00 79.00 285 ASP A C 1
ATOM 2312 O O . ASP A 1 285 ? -11.674 -11.470 21.343 1.00 79.00 285 ASP A O 1
ATOM 2316 N N . LEU A 1 286 ? -11.410 -9.462 22.332 1.00 77.44 286 LEU A N 1
ATOM 2317 C CA . LEU A 1 286 ? -11.634 -9.905 23.706 1.00 77.44 286 LEU A CA 1
ATOM 2318 C C . LEU A 1 286 ? -12.982 -9.428 24.267 1.00 77.44 286 LEU A C 1
ATOM 2320 O O . LEU A 1 286 ? -13.159 -9.356 25.486 1.00 77.44 286 LEU A O 1
ATOM 2324 N N . SER A 1 287 ? -13.909 -8.986 23.414 1.00 76.75 287 SER A N 1
ATOM 2325 C CA . SER A 1 287 ? -15.156 -8.347 23.851 1.00 76.75 287 SER A CA 1
ATOM 2326 C C . SER A 1 287 ? -16.060 -9.303 24.627 1.00 76.75 287 SER A C 1
ATOM 2328 O O . SER A 1 287 ? -16.629 -8.904 25.648 1.00 76.75 287 SER A O 1
ATOM 2330 N N . ASP A 1 288 ? -16.149 -10.559 24.194 1.00 74.00 288 ASP A N 1
ATOM 2331 C CA . ASP A 1 288 ? -16.945 -11.586 24.868 1.00 74.00 288 ASP A CA 1
ATOM 2332 C C . ASP A 1 288 ? -16.293 -11.998 26.190 1.00 74.00 288 ASP A C 1
ATOM 2334 O O . ASP A 1 288 ? -16.939 -11.951 27.235 1.00 74.00 288 ASP A O 1
ATOM 2338 N N . GLN A 1 289 ? -14.975 -12.215 26.193 1.00 74.94 289 GLN A N 1
ATOM 2339 C CA . GLN A 1 289 ? -14.190 -12.498 27.397 1.00 74.94 289 GLN A CA 1
ATOM 2340 C C . GLN A 1 289 ? -14.339 -11.373 28.429 1.00 74.94 289 GLN A C 1
ATOM 2342 O O . GLN A 1 289 ? -14.484 -11.631 29.620 1.00 74.94 289 GLN A O 1
ATOM 2347 N N . ARG A 1 290 ? -14.351 -10.103 27.996 1.00 73.25 290 ARG A N 1
ATOM 2348 C CA . ARG A 1 290 ? -14.583 -8.949 28.883 1.00 73.25 290 ARG A CA 1
ATOM 2349 C C . ARG A 1 290 ? -16.012 -8.886 29.412 1.00 73.25 290 ARG A C 1
ATOM 2351 O O . ARG A 1 290 ? -16.212 -8.439 30.542 1.00 73.25 290 ARG A O 1
ATOM 2358 N N . ARG A 1 291 ? -17.006 -9.272 28.609 1.00 74.19 291 ARG A N 1
ATOM 2359 C CA . ARG A 1 291 ? -18.413 -9.323 29.030 1.00 74.19 291 ARG A CA 1
ATOM 2360 C C . ARG A 1 291 ? -18.614 -10.397 30.092 1.00 74.19 291 ARG A C 1
ATOM 2362 O O . ARG A 1 291 ? -19.258 -10.124 31.103 1.00 74.19 291 ARG A O 1
ATOM 2369 N N . ASP A 1 292 ? -18.011 -11.558 29.885 1.00 69.81 292 ASP A N 1
ATOM 2370 C CA . ASP A 1 292 ? -18.053 -12.678 30.820 1.00 69.81 292 ASP A CA 1
ATOM 2371 C C . ASP A 1 292 ? -17.248 -12.373 32.089 1.00 69.81 292 ASP A C 1
ATOM 2373 O O . ASP A 1 292 ? -17.702 -12.675 33.190 1.00 69.81 292 ASP A O 1
ATOM 2377 N N . PHE A 1 293 ? -16.127 -11.650 31.974 1.00 65.88 293 PHE A N 1
ATOM 2378 C CA . PHE A 1 293 ? -15.353 -11.184 33.128 1.00 65.88 293 PHE A CA 1
ATOM 2379 C C . PHE A 1 293 ? -16.148 -10.243 34.041 1.00 65.88 293 PHE A C 1
ATOM 2381 O O . PHE A 1 293 ? -16.079 -10.357 35.258 1.00 65.88 293 PHE A O 1
ATOM 2388 N N . LYS A 1 294 ? -16.972 -9.343 33.482 1.00 59.78 294 LYS A N 1
ATOM 2389 C CA . LYS A 1 294 ? -17.867 -8.494 34.293 1.00 59.78 294 LYS A CA 1
ATOM 2390 C C . LYS A 1 294 ? -18.934 -9.289 35.055 1.00 59.78 294 LYS A C 1
ATOM 2392 O O . LYS A 1 294 ? -19.559 -8.732 35.951 1.00 59.78 294 LYS A O 1
ATOM 2397 N N . ARG A 1 295 ? -19.171 -10.549 34.681 1.00 58.59 295 ARG A N 1
ATOM 2398 C CA . ARG A 1 295 ? -20.163 -11.442 35.296 1.00 58.59 295 ARG A CA 1
ATOM 2399 C C . ARG A 1 295 ? -19.544 -12.476 36.238 1.00 58.59 295 ARG A C 1
ATOM 2401 O O . ARG A 1 295 ? -20.284 -13.075 37.008 1.00 58.59 295 ARG A O 1
ATOM 2408 N N . ALA A 1 296 ? -18.229 -12.687 36.194 1.00 55.38 296 ALA A N 1
ATOM 2409 C CA . ALA A 1 296 ? -17.552 -13.745 36.934 1.00 55.38 296 ALA A CA 1
ATOM 2410 C C . ALA A 1 296 ? -16.394 -13.199 37.783 1.00 55.38 296 ALA A C 1
ATOM 2412 O O . ALA A 1 296 ? -15.370 -12.774 37.258 1.00 55.38 296 ALA A O 1
ATOM 2413 N N . THR A 1 297 ? -16.536 -13.271 39.106 1.00 57.62 297 THR A N 1
ATOM 2414 C CA . THR A 1 297 ? -15.541 -12.836 40.105 1.00 57.62 297 THR A CA 1
ATOM 2415 C C . THR A 1 297 ? -14.651 -13.977 40.622 1.00 57.62 297 THR A C 1
ATOM 2417 O O . THR A 1 297 ? -14.226 -13.946 41.772 1.00 57.62 297 THR A O 1
ATOM 2420 N N . GLU A 1 298 ? -14.342 -14.992 39.804 1.00 60.56 298 GLU A N 1
ATOM 2421 C CA . GLU A 1 298 ? -13.491 -16.123 40.218 1.00 60.56 298 GLU A CA 1
ATOM 2422 C C . GLU A 1 298 ? -12.479 -16.548 39.138 1.00 60.56 298 GLU A C 1
ATOM 2424 O O . GLU A 1 298 ? -12.783 -16.599 37.944 1.00 60.56 298 GLU A O 1
ATOM 2429 N N . PHE A 1 299 ? -11.262 -16.914 39.565 1.00 57.50 299 PHE A N 1
ATOM 2430 C CA . PHE A 1 299 ? -10.138 -17.298 38.692 1.00 57.50 299 PHE A CA 1
ATOM 2431 C C . PHE A 1 299 ? -10.432 -18.513 37.793 1.00 57.50 299 PHE A C 1
ATOM 2433 O O . PHE A 1 299 ? -9.874 -18.633 36.702 1.00 57.50 299 PHE A O 1
ATOM 2440 N N . ARG A 1 300 ? -11.320 -19.421 38.220 1.00 55.03 300 ARG A N 1
ATOM 2441 C CA . ARG A 1 300 ? -11.643 -20.655 37.483 1.00 55.03 300 ARG A CA 1
ATOM 2442 C C . ARG A 1 300 ? -12.344 -20.365 36.150 1.00 55.03 300 ARG A C 1
ATOM 2444 O O . ARG A 1 300 ? -12.083 -21.049 35.157 1.00 55.03 300 ARG A O 1
ATOM 2451 N N . THR A 1 301 ? -13.151 -19.309 36.099 1.00 56.19 301 THR A N 1
ATOM 2452 C CA . THR A 1 301 ? -13.968 -18.912 34.940 1.00 56.19 301 THR A CA 1
ATOM 2453 C C . THR A 1 301 ? -13.131 -18.342 33.788 1.00 56.19 301 THR A C 1
ATOM 2455 O O . THR A 1 301 ? -13.505 -18.472 32.624 1.00 56.19 301 THR A O 1
ATOM 2458 N N . LEU A 1 302 ? -11.942 -17.802 34.087 1.00 53.16 302 LEU A N 1
ATOM 2459 C CA . LEU A 1 302 ? -10.991 -17.270 33.100 1.00 53.16 302 LEU A CA 1
ATOM 2460 C C . LEU A 1 302 ? -10.388 -18.353 32.191 1.00 53.16 302 LEU A C 1
ATOM 2462 O O . LEU A 1 302 ? -10.093 -18.105 31.024 1.00 53.16 302 LEU A O 1
ATOM 2466 N N . SER A 1 303 ? -10.213 -19.568 32.715 1.00 53.88 303 SER A N 1
ATOM 2467 C CA . SER A 1 303 ? -9.481 -20.643 32.031 1.00 53.88 303 SER A CA 1
ATOM 2468 C C . SER A 1 303 ? -10.305 -21.411 30.989 1.00 53.88 303 SER A C 1
ATOM 2470 O O . SER A 1 303 ? -9.735 -22.039 30.096 1.00 53.88 303 SER A O 1
ATOM 2472 N N . VAL A 1 304 ? -11.638 -21.361 31.082 1.00 51.38 304 VAL A N 1
ATOM 2473 C CA . VAL A 1 304 ? -12.556 -22.071 30.170 1.00 51.38 304 VAL A CA 1
ATOM 2474 C C . VAL A 1 304 ? -12.824 -21.247 28.909 1.00 51.38 304 VAL A C 1
ATOM 2476 O O . VAL A 1 304 ? -12.924 -21.806 27.818 1.00 51.38 304 VAL A O 1
ATOM 2479 N N . SER A 1 305 ? -12.854 -19.916 29.023 1.00 48.03 305 SER A N 1
ATOM 2480 C CA . SER A 1 305 ? -13.082 -19.025 27.878 1.00 48.03 305 SER A CA 1
ATOM 2481 C C . SER A 1 305 ? -11.904 -18.965 26.895 1.00 48.03 305 SER A C 1
ATOM 2483 O O . SER A 1 305 ? -12.101 -18.573 25.749 1.00 48.03 305 SER A O 1
ATOM 2485 N N . LEU A 1 306 ? -10.697 -19.360 27.314 1.00 48.34 306 LEU A N 1
ATOM 2486 C CA . LEU A 1 306 ? -9.486 -19.365 26.480 1.00 48.34 306 LEU A CA 1
ATOM 2487 C C . LEU A 1 306 ? -9.273 -20.680 25.703 1.00 48.34 306 LEU A C 1
ATOM 2489 O O . LEU A 1 306 ? -8.385 -20.747 24.862 1.00 48.34 306 LEU A O 1
ATOM 2493 N N . ARG A 1 307 ? -10.080 -21.726 25.952 1.00 47.94 307 ARG A N 1
ATOM 2494 C CA . ARG A 1 307 ? -9.954 -23.052 25.304 1.00 47.94 307 ARG A CA 1
ATOM 2495 C C . ARG A 1 307 ? -10.909 -23.272 24.126 1.00 47.94 307 ARG A C 1
ATOM 2497 O O . ARG A 1 307 ? -11.160 -24.411 23.748 1.00 47.94 307 ARG A O 1
ATOM 2504 N N . ARG A 1 308 ? -11.476 -22.211 23.549 1.00 43.78 308 ARG A N 1
ATOM 2505 C CA . ARG A 1 308 ? -12.372 -22.310 22.384 1.00 43.78 308 ARG A CA 1
ATOM 2506 C C . ARG A 1 308 ? -11.643 -21.991 21.078 1.00 43.78 308 ARG A C 1
ATOM 2508 O O . ARG A 1 308 ? -12.069 -21.124 20.331 1.00 43.78 308 ARG A O 1
ATOM 2515 N N . SER A 1 309 ? -10.580 -22.734 20.798 1.00 38.94 309 SER A N 1
ATOM 2516 C CA . SER A 1 309 ? -10.112 -22.941 19.427 1.00 38.94 309 SER A CA 1
ATOM 2517 C C . SER A 1 309 ? -10.134 -24.447 19.190 1.00 38.94 309 SER A C 1
ATOM 2519 O O . SER A 1 309 ? -9.422 -25.157 19.902 1.00 38.94 309 SER A O 1
ATOM 2521 N N . PRO A 1 310 ? -10.956 -24.974 18.264 1.00 39.59 310 PRO A N 1
ATOM 2522 C CA . PRO A 1 310 ? -10.829 -26.363 17.871 1.00 39.59 310 PRO A CA 1
ATOM 2523 C C . PRO A 1 310 ? -9.498 -26.500 17.135 1.00 39.59 310 PRO A C 1
ATOM 2525 O O . PRO A 1 310 ? -9.325 -25.974 16.036 1.00 39.59 310 PRO A O 1
ATOM 2528 N N . THR A 1 311 ? -8.538 -27.179 17.753 1.00 42.16 311 THR A N 1
ATOM 2529 C CA . THR A 1 311 ? -7.453 -27.813 17.006 1.00 42.16 311 THR A CA 1
ATOM 2530 C C . THR A 1 311 ? -8.089 -28.776 15.999 1.00 42.16 311 THR A C 1
ATOM 2532 O O . THR A 1 311 ? -8.983 -29.526 16.400 1.00 42.16 311 THR A O 1
ATOM 2535 N N . PRO A 1 312 ? -7.684 -28.775 14.717 1.00 38.16 312 PRO A N 1
ATOM 2536 C CA . PRO A 1 312 ? -8.134 -29.799 13.789 1.00 38.16 312 PRO A CA 1
ATOM 2537 C C . PRO A 1 312 ? -7.700 -31.161 14.331 1.00 38.16 312 PRO A C 1
ATOM 2539 O O . PRO A 1 312 ? -6.530 -31.346 14.668 1.00 38.16 312 PRO A O 1
ATOM 2542 N N . ASP A 1 313 ? -8.648 -32.090 14.432 1.00 37.03 313 ASP A N 1
ATOM 2543 C CA . ASP A 1 313 ? -8.391 -33.490 14.752 1.00 37.03 313 ASP A CA 1
ATOM 2544 C C . ASP A 1 313 ? -7.397 -34.060 13.729 1.00 37.03 313 ASP A C 1
ATOM 2546 O O . ASP A 1 313 ? -7.768 -34.449 12.621 1.00 37.03 313 ASP A O 1
ATOM 2550 N N . THR A 1 314 ? -6.122 -34.164 14.100 1.00 40.81 314 THR A N 1
ATOM 2551 C CA . THR A 1 314 ? -5.221 -35.135 13.482 1.00 40.81 314 THR A CA 1
ATOM 2552 C C . THR A 1 314 ? -5.611 -36.507 14.015 1.00 40.81 314 THR A C 1
ATOM 2554 O O . THR A 1 314 ? -5.029 -37.004 14.980 1.00 40.81 314 THR A O 1
ATOM 2557 N N . LYS A 1 315 ? -6.634 -37.111 13.405 1.00 40.12 315 LYS A N 1
ATOM 2558 C CA . LYS A 1 315 ? -6.829 -38.555 13.494 1.00 40.12 315 LYS A CA 1
ATOM 2559 C C . LYS A 1 315 ? -5.852 -39.228 12.543 1.00 40.12 315 LYS A C 1
ATOM 2561 O O . LYS A 1 315 ? -5.935 -39.087 11.329 1.00 40.12 315 LYS A O 1
ATOM 2566 N N . THR A 1 316 ? -4.929 -39.937 13.167 1.00 38.00 316 THR A N 1
ATOM 2567 C CA . THR A 1 316 ? -4.251 -41.128 12.674 1.00 38.00 316 THR A CA 1
ATOM 2568 C C . THR A 1 316 ? -5.124 -41.988 11.753 1.00 38.00 316 THR A C 1
ATOM 2570 O O . THR A 1 316 ? -6.141 -42.528 12.194 1.00 38.00 316 THR A O 1
ATOM 2573 N N . ALA A 1 317 ? -4.665 -42.152 10.513 1.00 35.34 317 ALA A N 1
ATOM 2574 C CA . ALA A 1 317 ? -4.606 -43.405 9.759 1.00 35.34 317 ALA A CA 1
ATOM 2575 C C . ALA A 1 317 ? -3.529 -43.256 8.676 1.00 35.34 317 ALA A C 1
ATOM 2577 O O . ALA A 1 317 ? -3.552 -42.212 7.984 1.00 35.34 317 ALA A O 1
#

pLDDT: mean 79.58, std 20.26, range [22.84, 98.75]

Foldseek 3Di:
DDDDDDDDDDDPDPPPPPDDPPDPAQLLLAAQFDDADPVHRSFTFGLLLLLLLLLLLLLLLCVQQVLQCQLQVLLVHNGDDLLVSLLLSNLLSCLQLLCLFQLNSCPSPDQVSFPHGDDPLSVDDDRLQLCLCLLVCVVVVLVVLLCVLLVVSQVLCVLQDPPRCPQVSLSNQLSNCLVVHRHDSPPPDDHRCPRQADTRNRHSSVNSSLSSVLSCVLRPNPDDRDDHSPDPRVSSSNSSSVSSNVSSVLSVPCVLPPGDSDDDSVSSVSSNVSSNVSVVVVPSHCPVVVVVVVVDPDPVSNVVVVPPDDDPDPDDD

InterPro domains:
  IPR006483 CRISPR-associated Cas3-type, HD domain [PF18019] (33-257)
  IPR006483 CRISPR-associated Cas3-type, HD domain [PS51643] (40-250)
  IPR006483 CRISPR-associated Cas3-type, HD domain [TIGR01596] (47-253)
  IPR038257 CRISPR-associated Cas3-type HD domain superfamily [G3DSA:1.10.3210.30] (20-301)

Organism: Geodia barretti (NCBI:txid519541)

Sequence (317 aa):
MAPCMAGELCVRQEQDHMTDGRKARHRYTRYHWAKSDRKNQGRIHLLEHHLADVGTCFEALMRQPTIRKRLASTGGLNDLKESLVARLSVFAALHDIGKVNMGFQTQIWKPEELPGRRPMQFRRVGHTLDLTPVLTWKDETTAAWFFDALGWWYDATESWDDRGGETVCAMLVATLSHHGRPLRLEDSRSENPAIWRKFGDLKPEDCVKRVGNLLRLWFPARSRRGGSTRRAIPAFQHMFLGLCNWADWIGSNEEWFPYVDAPQDDYIKTARKRAKQAVDAIGLDLSDQRRDFKRATEFRTLSVSLRRSPTPDTKTA